Protein AF-A0A0C3PZS3-F1 (afdb_monomer_lite)

Organism: NCBI:txid1051891

Radius of gyration: 23.72 Å; chains: 1; bounding box: 60×37×67 Å

Sequence (235 aa):
IPNPTPTTPSILRPAVPAKDRLAHWTSSFALSNRSLSIPAADRQRRFDIILSSLDEKTRSNYGAGLIRFHDFCDSRNISESTRMPASDELLATFIASWAGERSDSTLRTWLSGLHFWHTANGALWLEGPQCAAVMKGAKKIVPVTSRRPKRAPVTPNHLVILRQNLVLSNTFDAAVYGVACTAFWGICRLGELVPPSENAFIPSKHVSRACGHKSSTTNNGGAYETFVVPRTKTS

Structure (mmCIF, N/CA/C/O backbone):
data_AF-A0A0C3PZS3-F1
#
_entry.id   AF-A0A0C3PZS3-F1
#
loop_
_atom_site.group_PDB
_atom_site.id
_atom_site.type_symbol
_atom_site.label_atom_id
_atom_site.label_alt_id
_atom_site.label_comp_id
_atom_site.label_asym_id
_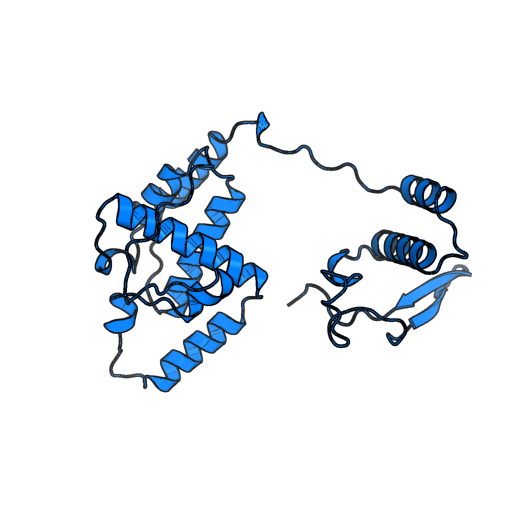atom_site.label_entity_id
_atom_site.label_seq_id
_atom_site.pdbx_PDB_ins_code
_atom_site.Cartn_x
_atom_site.Cartn_y
_atom_site.Cartn_z
_atom_site.occupancy
_atom_site.B_iso_or_equiv
_atom_site.auth_seq_id
_atom_site.auth_comp_id
_atom_site.auth_asym_id
_atom_site.auth_atom_id
_atom_site.pdbx_PDB_model_num
ATOM 1 N N . ILE A 1 1 ? -16.307 -5.659 -12.660 1.00 45.53 1 ILE A N 1
ATOM 2 C CA . ILE A 1 1 ? -14.835 -5.576 -12.827 1.00 45.53 1 ILE A CA 1
ATOM 3 C C . ILE A 1 1 ? -14.470 -6.730 -13.743 1.00 45.53 1 ILE A C 1
ATOM 5 O O . ILE A 1 1 ? -14.744 -7.851 -13.329 1.00 45.53 1 ILE A O 1
ATOM 9 N N . PRO A 1 2 ? -13.967 -6.518 -14.970 1.00 33.38 2 PRO A N 1
ATOM 10 C CA . PRO A 1 2 ? -13.463 -7.638 -15.753 1.00 33.38 2 PRO A CA 1
ATOM 11 C C . PRO A 1 2 ? -12.281 -8.230 -14.983 1.00 33.38 2 PRO A C 1
ATOM 13 O O . PRO A 1 2 ? -11.461 -7.477 -14.446 1.00 33.38 2 PRO A O 1
ATOM 16 N N . ASN A 1 3 ? -12.238 -9.556 -14.856 1.00 32.62 3 ASN A N 1
ATOM 17 C CA . ASN A 1 3 ? -11.118 -10.246 -14.224 1.00 32.62 3 ASN A CA 1
ATOM 18 C C . ASN A 1 3 ? -9.801 -9.751 -14.842 1.00 32.62 3 ASN A C 1
ATOM 20 O O . ASN A 1 3 ? -9.761 -9.550 -16.058 1.00 32.62 3 ASN A O 1
ATOM 24 N N . PRO A 1 4 ? -8.740 -9.515 -14.044 1.00 48.03 4 PRO A N 1
ATOM 25 C CA . PRO A 1 4 ? -7.434 -9.227 -14.616 1.00 48.03 4 PRO A CA 1
ATOM 26 C C . PRO A 1 4 ? -7.097 -10.359 -15.588 1.00 48.03 4 PRO A C 1
ATOM 28 O O . PRO A 1 4 ? -7.125 -11.529 -15.203 1.00 48.03 4 PRO A O 1
ATOM 31 N N . THR A 1 5 ? -6.846 -10.009 -16.849 1.00 48.91 5 THR A N 1
ATOM 32 C CA . THR A 1 5 ? -6.257 -10.935 -17.814 1.00 48.91 5 THR A CA 1
ATOM 33 C C . THR A 1 5 ? -5.021 -11.546 -17.164 1.00 48.91 5 THR A C 1
ATOM 35 O O . THR A 1 5 ? -4.241 -10.787 -16.578 1.00 48.91 5 THR A O 1
ATOM 38 N N . PRO A 1 6 ? -4.853 -12.880 -17.195 1.00 53.78 6 PRO A N 1
ATOM 39 C CA . PRO A 1 6 ? -3.699 -13.515 -16.589 1.00 53.78 6 PRO A CA 1
ATOM 40 C C . PRO A 1 6 ? -2.444 -12.878 -17.161 1.00 53.78 6 PRO A C 1
ATOM 42 O O . PRO A 1 6 ? -2.263 -12.832 -18.377 1.00 53.78 6 PRO A O 1
ATOM 45 N N . THR A 1 7 ? -1.610 -12.356 -16.272 1.00 59.00 7 THR A N 1
ATOM 46 C CA . THR A 1 7 ? -0.265 -11.922 -16.603 1.00 59.00 7 THR A CA 1
ATOM 47 C C . THR A 1 7 ? 0.414 -13.042 -17.391 1.00 59.00 7 THR A C 1
ATOM 49 O O . THR A 1 7 ? 0.374 -14.198 -16.957 1.00 59.00 7 THR A O 1
ATOM 52 N N . THR A 1 8 ? 0.993 -12.728 -18.553 1.00 65.25 8 THR A N 1
ATOM 53 C CA . THR A 1 8 ? 1.684 -13.732 -19.371 1.00 65.25 8 THR A CA 1
ATOM 54 C C . THR A 1 8 ? 2.713 -14.443 -18.489 1.00 65.25 8 THR A C 1
ATOM 56 O O . THR A 1 8 ? 3.492 -13.748 -17.824 1.00 65.25 8 THR A O 1
ATOM 59 N N . PRO A 1 9 ? 2.724 -15.790 -18.423 1.00 69.38 9 PRO A N 1
ATOM 60 C CA . PRO A 1 9 ? 3.655 -16.510 -17.566 1.00 69.38 9 PRO A CA 1
ATOM 61 C C . PRO A 1 9 ? 5.089 -16.077 -17.880 1.00 69.38 9 PRO A C 1
ATOM 63 O O . PRO A 1 9 ? 5.566 -16.250 -18.998 1.00 69.38 9 PRO A O 1
ATOM 66 N N . SER A 1 10 ? 5.765 -15.482 -16.899 1.00 80.81 10 SER A N 1
ATOM 67 C CA . SER A 1 10 ? 7.155 -15.047 -17.017 1.00 80.81 10 SER A CA 1
ATOM 68 C C . SER A 1 10 ? 7.950 -15.642 -15.868 1.00 80.81 10 SER A C 1
ATOM 70 O O . SER A 1 10 ? 7.538 -15.570 -14.709 1.00 80.81 10 SER A O 1
ATOM 72 N N . ILE A 1 11 ? 9.124 -16.190 -16.185 1.00 87.56 11 ILE A N 1
ATOM 73 C CA . ILE A 1 11 ? 10.089 -16.684 -15.191 1.00 87.56 11 ILE A CA 1
ATOM 74 C C . ILE A 1 11 ? 10.510 -15.546 -14.245 1.00 87.56 11 ILE A C 1
ATOM 76 O O . ILE A 1 11 ? 10.826 -15.784 -13.083 1.00 87.56 11 ILE A O 1
ATOM 80 N N . LEU A 1 12 ? 10.457 -14.296 -14.719 1.00 91.50 12 LEU A N 1
ATOM 81 C CA . LEU A 1 12 ? 10.822 -13.113 -13.943 1.00 91.50 12 LEU A CA 1
ATOM 82 C C . LEU A 1 12 ? 9.721 -12.681 -12.963 1.00 91.50 12 LEU A C 1
ATOM 84 O O . LEU A 1 12 ? 9.995 -11.930 -12.028 1.00 91.50 12 LEU A O 1
ATOM 88 N N . ARG A 1 13 ? 8.478 -13.138 -13.165 1.00 92.62 13 ARG A N 1
ATOM 89 C CA . ARG A 1 13 ? 7.288 -12.709 -12.415 1.00 92.62 13 ARG A CA 1
ATOM 90 C C . ARG A 1 13 ? 6.430 -13.916 -12.015 1.00 92.62 13 ARG A C 1
ATOM 92 O O . ARG A 1 13 ? 5.299 -14.047 -12.489 1.00 92.62 13 ARG A O 1
ATOM 99 N N . PRO A 1 14 ? 6.941 -14.811 -11.147 1.00 93.44 14 PRO A N 1
ATOM 100 C CA . PRO A 1 14 ? 6.194 -15.985 -10.707 1.00 93.44 14 PRO A CA 1
ATOM 101 C C . PRO A 1 14 ? 4.884 -15.601 -10.003 1.00 93.44 14 PRO A C 1
ATOM 103 O O . PRO A 1 14 ? 4.763 -14.528 -9.397 1.00 93.44 14 PRO A O 1
ATOM 106 N N . ALA A 1 15 ? 3.896 -16.497 -10.056 1.00 91.81 15 ALA A N 1
ATOM 107 C CA . ALA A 1 15 ? 2.607 -16.305 -9.401 1.00 91.81 15 ALA A CA 1
ATOM 108 C C . ALA A 1 15 ? 2.761 -16.368 -7.872 1.00 91.81 15 ALA A C 1
ATOM 110 O O . ALA A 1 15 ? 2.859 -17.441 -7.283 1.00 91.81 15 ALA A O 1
ATOM 111 N N . VAL A 1 16 ? 2.775 -15.197 -7.231 1.00 94.19 16 VAL A N 1
ATOM 112 C CA . VAL A 1 16 ? 2.892 -15.041 -5.774 1.00 94.19 16 VAL A CA 1
ATOM 113 C C . VAL A 1 16 ? 1.881 -14.012 -5.243 1.00 94.19 16 VAL A C 1
ATOM 115 O O . VAL A 1 16 ? 1.418 -13.145 -6.007 1.00 94.19 16 VAL A O 1
ATOM 118 N N . PRO A 1 17 ? 1.528 -14.060 -3.942 1.00 93.31 17 PRO A N 1
ATOM 119 C CA . PRO A 1 17 ? 0.683 -13.049 -3.312 1.00 93.31 17 PRO A CA 1
ATOM 120 C C . PRO A 1 17 ? 1.233 -11.632 -3.496 1.00 93.31 17 PRO A C 1
ATOM 122 O O . PRO A 1 17 ? 2.440 -11.423 -3.595 1.00 93.31 17 PRO A O 1
ATOM 125 N N . ALA A 1 18 ? 0.354 -10.623 -3.493 1.00 92.25 18 ALA A N 1
ATOM 126 C CA . ALA A 1 18 ? 0.747 -9.234 -3.755 1.00 92.25 18 ALA A CA 1
ATOM 127 C C . ALA A 1 18 ? 1.887 -8.742 -2.845 1.00 92.25 18 ALA A C 1
ATOM 129 O O . ALA A 1 18 ? 2.805 -8.088 -3.329 1.00 92.25 18 ALA A O 1
ATOM 130 N N . LYS A 1 19 ? 1.872 -9.108 -1.557 1.00 94.00 19 LYS A N 1
ATOM 131 C CA . LYS A 1 19 ? 2.931 -8.761 -0.596 1.00 94.00 19 LYS A CA 1
ATOM 132 C C . LYS A 1 19 ? 4.309 -9.324 -0.949 1.00 94.00 19 LYS A C 1
ATOM 134 O O . LYS A 1 19 ? 5.318 -8.757 -0.535 1.00 94.00 19 LYS A O 1
ATOM 139 N N . ASP A 1 20 ? 4.363 -10.408 -1.710 1.00 95.44 20 ASP A N 1
ATOM 140 C CA . ASP A 1 20 ? 5.585 -11.160 -1.991 1.00 95.44 20 ASP A CA 1
ATOM 141 C C . ASP A 1 20 ? 6.193 -10.790 -3.348 1.00 95.44 20 ASP A C 1
ATOM 143 O O . ASP A 1 20 ? 7.379 -11.005 -3.574 1.00 95.44 20 ASP A O 1
ATOM 147 N N . ARG A 1 21 ? 5.433 -10.124 -4.225 1.00 95.81 21 ARG A N 1
ATOM 148 C CA . ARG A 1 21 ? 5.895 -9.743 -5.571 1.00 95.81 21 ARG A CA 1
ATOM 149 C C . ARG A 1 21 ? 7.167 -8.912 -5.563 1.00 95.81 21 ARG A C 1
ATOM 151 O O . ARG A 1 21 ? 8.056 -9.201 -6.343 1.00 95.81 21 ARG A O 1
ATOM 158 N N . LEU A 1 22 ? 7.286 -7.928 -4.669 1.00 95.75 22 LEU A N 1
ATOM 159 C CA . LEU A 1 22 ? 8.510 -7.125 -4.579 1.00 95.75 22 LEU A CA 1
ATOM 160 C C . LEU A 1 22 ? 9.754 -7.998 -4.360 1.00 95.75 22 LEU A C 1
ATOM 162 O O . LEU A 1 22 ? 10.780 -7.704 -4.950 1.00 95.75 22 LEU A O 1
ATOM 166 N N . ALA A 1 23 ? 9.650 -9.052 -3.543 1.00 94.81 23 ALA A N 1
ATOM 167 C CA . ALA A 1 23 ? 10.769 -9.924 -3.188 1.00 94.81 23 ALA A CA 1
ATOM 168 C C . ALA A 1 23 ? 11.058 -11.001 -4.241 1.00 94.81 23 ALA A C 1
ATOM 170 O O . ALA A 1 23 ? 12.210 -11.351 -4.466 1.00 94.81 23 ALA A O 1
ATOM 171 N N . HIS A 1 24 ? 10.007 -11.550 -4.854 1.00 94.56 24 HIS A N 1
ATOM 172 C CA . HIS A 1 24 ? 10.115 -12.707 -5.744 1.00 94.56 24 HIS A CA 1
ATOM 173 C C . HIS A 1 24 ? 10.144 -12.345 -7.230 1.00 94.56 24 HIS A C 1
ATOM 175 O O . HIS A 1 24 ? 10.485 -13.196 -8.049 1.00 94.56 24 HIS A O 1
ATOM 181 N N . TRP A 1 25 ? 9.751 -11.126 -7.601 1.00 95.00 25 TRP A N 1
ATOM 182 C CA . TRP A 1 25 ? 9.839 -10.667 -8.982 1.00 95.00 25 TRP A CA 1
ATOM 183 C C . TRP A 1 25 ? 11.190 -10.016 -9.240 1.00 95.00 25 TRP A C 1
ATOM 185 O O . TRP A 1 25 ? 11.717 -9.272 -8.413 1.00 95.00 25 TRP A O 1
ATOM 195 N N . THR A 1 26 ? 11.722 -10.263 -10.428 1.00 92.75 26 THR A N 1
ATOM 196 C CA . THR A 1 26 ? 12.992 -9.716 -10.899 1.00 92.75 26 THR A CA 1
ATOM 197 C C . THR A 1 26 ? 12.806 -9.037 -12.261 1.00 92.75 26 THR A C 1
ATOM 199 O O . THR A 1 26 ? 11.701 -8.975 -12.797 1.00 92.75 26 THR A O 1
ATOM 202 N N . SER A 1 27 ? 13.875 -8.478 -12.816 1.00 92.25 27 SER A N 1
ATOM 203 C CA . SER A 1 27 ? 13.880 -7.830 -14.127 1.00 92.25 27 SER A CA 1
ATOM 204 C C . SER A 1 27 ? 15.144 -8.197 -14.894 1.00 92.25 27 SER A C 1
ATOM 206 O O . SER A 1 27 ? 16.164 -8.550 -14.299 1.00 92.25 27 SER A O 1
ATOM 208 N N . SER A 1 28 ? 15.116 -8.057 -16.221 1.00 91.19 28 SER A N 1
ATOM 209 C CA . SER A 1 28 ? 16.323 -8.216 -17.041 1.00 91.19 28 SER A CA 1
ATOM 210 C C . SER A 1 28 ? 17.453 -7.294 -16.570 1.00 91.19 28 SER A C 1
ATOM 212 O O . SER A 1 28 ? 18.605 -7.714 -16.560 1.00 91.19 28 SER A O 1
ATOM 214 N N . PHE A 1 29 ? 17.118 -6.082 -16.107 1.00 90.75 29 PHE A N 1
ATOM 215 C CA . PHE A 1 29 ? 18.071 -5.150 -15.505 1.00 90.75 29 PHE A CA 1
ATOM 216 C C . PHE A 1 29 ? 18.667 -5.688 -14.205 1.00 90.75 29 PHE A C 1
ATOM 218 O O . PHE A 1 29 ? 19.875 -5.663 -14.039 1.00 90.75 29 PHE A O 1
ATOM 225 N N . ALA A 1 30 ? 17.861 -6.213 -13.282 1.00 88.12 30 ALA A N 1
ATOM 226 C CA . ALA A 1 30 ? 18.376 -6.766 -12.030 1.00 88.12 30 ALA A CA 1
ATOM 227 C C . ALA A 1 30 ? 19.294 -7.979 -12.271 1.00 88.12 30 ALA A C 1
ATOM 229 O O . ALA A 1 30 ? 20.286 -8.169 -11.564 1.00 88.12 30 ALA A O 1
ATOM 230 N N . LEU A 1 31 ? 18.991 -8.779 -13.299 1.00 86.88 31 LEU A N 1
ATOM 231 C CA . LEU A 1 31 ? 19.817 -9.915 -13.705 1.00 86.88 31 LEU A CA 1
ATOM 232 C C . LEU A 1 31 ? 21.136 -9.490 -14.364 1.00 86.88 31 LEU A C 1
ATOM 234 O O . LEU A 1 31 ? 22.152 -10.146 -14.121 1.00 86.88 31 LEU A O 1
ATOM 238 N N . SER A 1 32 ? 21.129 -8.422 -15.171 1.00 82.94 32 SER A N 1
ATOM 239 C CA . SER A 1 32 ? 22.307 -7.921 -15.894 1.00 82.94 32 SER A CA 1
ATOM 240 C C . SER A 1 32 ? 23.170 -6.964 -15.071 1.00 82.94 32 SER A C 1
ATOM 242 O O . SER A 1 32 ? 24.390 -6.971 -15.218 1.00 82.94 32 SER A O 1
ATOM 244 N N . ASN A 1 33 ? 22.578 -6.197 -14.150 1.00 70.94 33 ASN A N 1
ATOM 245 C CA . ASN A 1 33 ? 23.235 -5.212 -13.284 1.00 70.94 33 ASN A CA 1
ATOM 246 C C . ASN A 1 33 ? 24.031 -5.862 -12.134 1.00 70.94 33 ASN A C 1
ATOM 248 O O . ASN A 1 33 ? 24.111 -5.363 -11.007 1.00 70.94 33 ASN A O 1
ATOM 252 N N . ARG A 1 34 ? 24.659 -7.006 -12.412 1.00 64.19 34 ARG A N 1
ATOM 253 C CA . ARG A 1 34 ? 25.659 -7.625 -11.548 1.00 64.19 34 ARG A CA 1
ATOM 254 C C . ARG A 1 34 ? 26.943 -6.808 -11.658 1.00 64.19 34 ARG A C 1
ATOM 256 O O . ARG A 1 34 ? 27.881 -7.215 -12.331 1.00 64.19 34 ARG A O 1
ATOM 263 N N . SER A 1 35 ? 26.970 -5.641 -11.011 1.00 61.62 35 SER A N 1
ATOM 264 C CA . SER A 1 35 ? 28.202 -4.864 -10.861 1.00 61.62 35 SER A CA 1
ATOM 265 C C . SER A 1 35 ? 29.299 -5.778 -10.308 1.00 61.62 35 SER A C 1
ATOM 267 O O . SER A 1 35 ? 29.124 -6.384 -9.245 1.00 61.62 35 SER A O 1
ATOM 269 N N . LEU A 1 36 ? 30.402 -5.901 -11.053 1.00 60.53 36 LEU A N 1
ATOM 270 C CA . LEU A 1 36 ? 31.522 -6.798 -10.746 1.00 60.53 36 LEU A CA 1
ATOM 271 C C . LEU A 1 36 ? 32.203 -6.453 -9.412 1.00 60.53 36 LEU A C 1
ATOM 273 O O . LEU A 1 36 ? 32.880 -7.295 -8.834 1.00 60.53 36 LEU A O 1
ATOM 277 N N . SER A 1 37 ? 32.001 -5.233 -8.908 1.00 73.94 37 SER A N 1
ATOM 278 C CA . SER A 1 37 ? 32.675 -4.717 -7.715 1.00 73.94 37 SER A CA 1
ATOM 279 C C . SER A 1 37 ? 32.006 -5.101 -6.394 1.00 73.94 37 SER A C 1
ATOM 281 O O . SER A 1 37 ? 32.634 -4.975 -5.349 1.00 73.94 37 SER A O 1
ATOM 283 N N . ILE A 1 38 ? 30.742 -5.541 -6.407 1.00 81.25 38 ILE A N 1
ATOM 284 C CA . ILE A 1 38 ? 29.998 -5.885 -5.184 1.00 81.25 38 ILE A CA 1
ATOM 285 C C . ILE A 1 38 ? 29.608 -7.368 -5.240 1.00 81.25 38 ILE A C 1
ATOM 287 O O . ILE A 1 38 ? 29.020 -7.796 -6.235 1.00 81.25 38 ILE A O 1
ATOM 291 N N . PRO A 1 39 ? 29.876 -8.175 -4.203 1.00 87.50 39 PRO A N 1
ATOM 292 C CA . PRO A 1 39 ? 29.410 -9.557 -4.143 1.00 87.50 39 PRO A CA 1
ATOM 293 C C . PRO A 1 39 ? 27.881 -9.689 -4.235 1.00 87.50 39 PRO A C 1
ATOM 295 O O . PRO A 1 39 ? 27.114 -8.822 -3.812 1.00 87.50 39 PRO A O 1
ATOM 298 N N . ALA A 1 40 ? 27.404 -10.812 -4.780 1.00 83.94 40 ALA A N 1
ATOM 299 C CA . ALA A 1 40 ? 25.966 -11.064 -4.924 1.00 83.94 40 ALA A CA 1
ATOM 300 C C . ALA A 1 40 ? 25.231 -11.120 -3.575 1.00 83.94 40 ALA A C 1
ATOM 302 O O . ALA A 1 40 ? 24.111 -10.620 -3.476 1.00 83.94 40 ALA A O 1
ATOM 303 N N . ALA A 1 41 ? 25.879 -11.673 -2.546 1.00 88.69 41 ALA A N 1
ATOM 304 C CA . ALA A 1 41 ? 25.335 -11.747 -1.194 1.00 88.69 41 ALA A CA 1
ATOM 305 C C . ALA A 1 41 ? 25.060 -10.352 -0.610 1.00 88.69 41 ALA A C 1
ATOM 307 O O . ALA A 1 41 ? 23.978 -10.116 -0.079 1.00 88.69 41 ALA A O 1
ATOM 308 N N . ASP A 1 42 ? 25.979 -9.400 -0.792 1.00 89.81 42 ASP A N 1
ATOM 309 C CA . ASP A 1 42 ? 25.813 -8.032 -0.291 1.00 89.81 42 ASP A CA 1
ATOM 310 C C . ASP A 1 42 ? 24.703 -7.281 -1.030 1.00 89.81 42 ASP A C 1
ATOM 312 O O . ASP A 1 42 ? 23.932 -6.535 -0.422 1.00 89.81 42 ASP A O 1
ATOM 316 N N . ARG A 1 43 ? 24.552 -7.517 -2.342 1.00 85.56 43 ARG A N 1
ATOM 317 C CA . ARG A 1 43 ? 23.422 -6.968 -3.107 1.00 85.56 43 ARG A CA 1
ATOM 318 C C . ARG A 1 43 ? 22.084 -7.500 -2.607 1.00 85.56 43 ARG A C 1
ATOM 320 O O . ARG A 1 43 ? 21.166 -6.700 -2.432 1.00 85.56 43 ARG A O 1
ATOM 327 N N . GLN A 1 44 ? 21.988 -8.810 -2.372 1.00 88.69 44 GLN A N 1
ATOM 328 C CA . GLN A 1 44 ? 20.777 -9.423 -1.830 1.00 88.69 44 GLN A CA 1
ATOM 329 C C . GLN A 1 44 ? 20.490 -8.889 -0.427 1.00 88.69 44 GLN A C 1
ATOM 331 O O . GLN A 1 44 ? 19.382 -8.443 -0.152 1.00 88.69 44 GLN A O 1
ATOM 336 N N . ARG A 1 45 ? 21.510 -8.815 0.434 1.00 92.81 45 ARG A N 1
ATOM 337 C CA . ARG A 1 45 ? 21.361 -8.275 1.784 1.00 92.81 45 ARG A CA 1
ATOM 338 C C . ARG A 1 45 ? 20.863 -6.833 1.766 1.00 92.81 45 ARG A C 1
ATOM 340 O O . ARG A 1 45 ? 19.955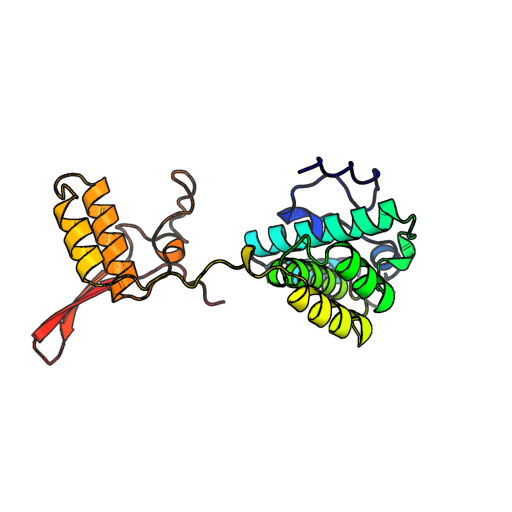 -6.496 2.520 1.00 92.81 45 ARG A O 1
ATOM 347 N N . ARG A 1 46 ? 21.416 -5.985 0.894 1.00 92.25 46 ARG A N 1
ATOM 348 C CA . ARG A 1 46 ? 20.945 -4.607 0.696 1.00 92.25 46 ARG A CA 1
ATOM 349 C C . ARG A 1 46 ? 19.481 -4.576 0.260 1.00 92.25 46 ARG A C 1
ATOM 351 O O . ARG A 1 46 ? 18.711 -3.793 0.810 1.00 92.25 46 ARG A O 1
ATOM 358 N N . PHE A 1 47 ? 19.099 -5.424 -0.695 1.00 93.06 47 PHE A N 1
ATOM 359 C CA . PHE A 1 47 ? 17.715 -5.549 -1.145 1.00 93.06 47 PHE A CA 1
ATOM 360 C C . PHE A 1 47 ? 16.783 -5.929 0.013 1.00 93.06 47 PHE A C 1
ATOM 362 O O . PHE A 1 47 ? 15.771 -5.266 0.225 1.00 93.06 47 PHE A O 1
ATOM 369 N N . ASP A 1 48 ? 17.156 -6.935 0.804 1.00 94.31 48 ASP A N 1
ATOM 370 C CA . ASP A 1 48 ? 16.358 -7.418 1.934 1.00 94.31 48 ASP A CA 1
ATOM 371 C C . ASP A 1 48 ? 16.184 -6.342 3.011 1.00 94.31 48 ASP A C 1
ATOM 373 O O . ASP A 1 48 ? 15.092 -6.172 3.555 1.00 94.31 48 ASP A O 1
ATOM 377 N N . ILE A 1 49 ? 17.241 -5.572 3.296 1.00 96.06 49 ILE A N 1
ATOM 378 C CA . ILE A 1 49 ? 17.175 -4.440 4.226 1.00 96.06 49 ILE A CA 1
ATOM 379 C C . ILE A 1 49 ? 16.245 -3.348 3.691 1.00 96.06 49 ILE A C 1
ATOM 381 O O . ILE A 1 49 ? 15.379 -2.882 4.431 1.00 96.06 49 ILE A O 1
ATOM 385 N N . ILE A 1 50 ? 16.353 -2.978 2.412 1.00 95.56 50 ILE A N 1
ATOM 386 C CA . ILE A 1 50 ? 15.436 -2.010 1.794 1.00 95.56 50 ILE A CA 1
ATOM 387 C C . ILE A 1 50 ? 13.997 -2.529 1.881 1.00 95.56 50 ILE A C 1
ATOM 389 O O . ILE A 1 50 ? 13.112 -1.798 2.323 1.00 95.56 50 ILE A O 1
ATOM 393 N N . LEU A 1 51 ? 13.752 -3.798 1.547 1.00 95.19 51 LEU A N 1
ATOM 394 C CA . LEU A 1 51 ? 12.430 -4.422 1.633 1.00 95.19 51 LEU A CA 1
ATOM 395 C C . LEU A 1 51 ? 11.866 -4.421 3.061 1.00 95.19 51 LEU A C 1
ATOM 397 O O . LEU A 1 51 ? 10.665 -4.211 3.234 1.00 95.19 51 LEU A O 1
ATOM 401 N N . SER A 1 52 ? 12.717 -4.605 4.074 1.00 93.81 52 SER A N 1
ATOM 402 C CA . SER A 1 52 ? 12.318 -4.590 5.488 1.00 93.81 52 SER A CA 1
ATOM 403 C C . SER A 1 52 ? 11.791 -3.234 5.972 1.00 93.81 52 SER A C 1
ATOM 405 O O . SER A 1 52 ? 11.087 -3.185 6.978 1.00 93.81 52 SER A O 1
ATOM 407 N N . SER A 1 53 ? 12.058 -2.150 5.231 1.00 94.38 53 SER A N 1
ATOM 408 C CA . SER A 1 53 ? 11.496 -0.823 5.524 1.00 94.38 53 SER A CA 1
ATOM 409 C C . SER A 1 53 ? 9.983 -0.728 5.291 1.00 94.38 53 SER A C 1
ATOM 411 O O . SER A 1 53 ? 9.349 0.224 5.745 1.00 94.38 53 SER A O 1
ATOM 413 N N . LEU A 1 54 ? 9.385 -1.701 4.593 1.00 93.94 54 LEU A N 1
ATOM 414 C CA . LEU A 1 54 ? 7.960 -1.716 4.284 1.00 93.94 54 LEU A CA 1
ATOM 415 C C . LEU A 1 54 ? 7.197 -2.680 5.192 1.00 93.94 54 LEU A C 1
ATOM 417 O O . LEU A 1 54 ? 7.530 -3.861 5.308 1.00 93.94 54 LEU A O 1
ATOM 421 N N . ASP A 1 55 ? 6.079 -2.213 5.745 1.00 90.56 55 ASP A N 1
ATOM 422 C CA . ASP A 1 55 ? 5.104 -3.101 6.370 1.00 90.56 55 ASP A CA 1
ATOM 423 C C . ASP A 1 55 ? 4.374 -3.972 5.323 1.00 90.56 55 ASP A C 1
ATOM 425 O O . ASP A 1 55 ? 4.333 -3.665 4.129 1.00 90.56 55 ASP A O 1
ATOM 429 N N . GLU A 1 56 ? 3.754 -5.066 5.769 1.00 89.88 56 GLU A N 1
ATOM 430 C CA . GLU A 1 56 ? 3.083 -6.039 4.893 1.00 89.88 56 GLU A CA 1
ATOM 431 C C . GLU A 1 56 ? 1.959 -5.429 4.037 1.00 89.88 56 GLU A C 1
ATOM 433 O O . GLU A 1 56 ? 1.768 -5.815 2.876 1.00 89.88 56 GLU A O 1
ATOM 438 N N . LYS A 1 57 ? 1.225 -4.445 4.571 1.00 90.50 57 LYS A N 1
ATOM 439 C CA . LYS A 1 57 ? 0.168 -3.757 3.826 1.00 90.50 57 LYS A CA 1
ATOM 440 C C . LYS A 1 57 ? 0.775 -2.871 2.745 1.00 90.50 57 LYS A C 1
ATOM 442 O O . LYS A 1 57 ? 0.271 -2.858 1.622 1.00 90.50 57 LYS A O 1
ATOM 447 N N . THR A 1 58 ? 1.866 -2.176 3.049 1.00 94.69 58 THR A N 1
ATOM 448 C CA . THR A 1 58 ? 2.595 -1.377 2.058 1.00 94.69 58 THR A CA 1
ATOM 449 C C . THR A 1 58 ? 3.203 -2.264 0.971 1.00 94.69 58 THR A C 1
ATOM 451 O O . THR A 1 58 ? 2.994 -1.986 -0.210 1.00 94.69 58 THR A O 1
ATOM 454 N N . ARG A 1 59 ? 3.812 -3.404 1.333 1.00 96.25 59 ARG A N 1
ATOM 455 C CA . ARG A 1 59 ? 4.272 -4.419 0.368 1.00 96.25 59 ARG A CA 1
ATOM 456 C C . ARG A 1 59 ? 3.143 -4.907 -0.540 1.00 96.25 59 ARG A C 1
ATOM 458 O O . ARG A 1 59 ? 3.325 -4.987 -1.750 1.00 96.25 59 ARG A O 1
ATOM 465 N N . SER A 1 60 ? 1.965 -5.182 0.024 1.00 95.50 60 SER A N 1
ATOM 466 C CA . SER A 1 60 ? 0.784 -5.602 -0.745 1.00 95.50 60 SER A CA 1
ATOM 467 C C . SER A 1 60 ? 0.328 -4.532 -1.738 1.00 95.50 60 SER A C 1
ATOM 469 O O . SER A 1 60 ? 0.062 -4.835 -2.900 1.00 95.50 60 SER A O 1
ATOM 471 N N . ASN A 1 61 ? 0.260 -3.273 -1.298 1.00 95.12 61 ASN A N 1
ATOM 472 C CA . ASN A 1 61 ? -0.143 -2.148 -2.139 1.00 95.12 61 ASN A CA 1
ATOM 473 C C . ASN A 1 61 ? 0.851 -1.901 -3.280 1.00 95.12 61 ASN A C 1
ATOM 475 O O . ASN A 1 61 ? 0.445 -1.692 -4.422 1.00 95.12 61 ASN A O 1
ATOM 479 N N . TYR A 1 62 ? 2.148 -1.952 -2.979 1.00 97.56 62 TYR A N 1
ATOM 480 C CA . TYR A 1 62 ? 3.204 -1.774 -3.971 1.00 97.56 62 TYR A CA 1
ATOM 481 C C . TYR A 1 62 ? 3.233 -2.938 -4.959 1.00 97.56 62 TYR A C 1
ATOM 483 O O . TYR A 1 62 ? 3.222 -2.707 -6.165 1.00 97.56 62 TYR A O 1
ATOM 491 N N . GLY A 1 63 ? 3.142 -4.184 -4.487 1.00 96.69 63 GLY A N 1
ATOM 492 C CA . GLY A 1 63 ? 3.038 -5.356 -5.357 1.00 96.69 63 GLY A CA 1
ATOM 493 C C . GLY A 1 63 ? 1.764 -5.382 -6.213 1.00 96.69 63 GLY A C 1
ATOM 494 O O . GLY A 1 63 ? 1.758 -5.952 -7.307 1.00 96.69 63 GLY A O 1
ATOM 495 N N . ALA A 1 64 ? 0.678 -4.742 -5.770 1.00 94.19 64 ALA A N 1
ATOM 496 C CA . ALA A 1 64 ? -0.492 -4.497 -6.612 1.00 94.19 64 ALA A CA 1
ATOM 497 C C . ALA A 1 64 ? -0.213 -3.457 -7.715 1.00 94.19 64 ALA A C 1
ATOM 499 O O . ALA A 1 64 ? -0.756 -3.583 -8.807 1.00 94.19 64 ALA A O 1
ATOM 500 N N . GLY A 1 65 ? 0.644 -2.466 -7.464 1.00 95.56 65 GLY A N 1
ATOM 501 C CA . GLY A 1 65 ? 1.123 -1.542 -8.495 1.00 95.56 65 GLY A CA 1
ATOM 502 C C . GLY A 1 65 ? 2.021 -2.220 -9.526 1.00 95.56 65 GLY A C 1
ATOM 503 O O . GLY A 1 65 ? 1.800 -2.050 -10.722 1.00 95.56 65 GLY A O 1
ATOM 504 N N . LEU A 1 66 ? 2.961 -3.057 -9.069 1.00 96.00 66 LEU A N 1
ATOM 505 C CA . LEU A 1 66 ? 3.864 -3.812 -9.946 1.00 96.00 66 LEU A CA 1
ATOM 506 C C . LEU A 1 66 ? 3.095 -4.661 -10.960 1.00 96.00 66 LEU A C 1
ATOM 508 O O . LEU A 1 66 ? 3.366 -4.573 -12.154 1.00 96.00 66 LEU A O 1
ATOM 512 N N . ILE A 1 67 ? 2.114 -5.455 -10.510 1.00 95.75 67 ILE A N 1
ATOM 513 C CA . ILE A 1 67 ? 1.342 -6.290 -11.442 1.00 95.75 67 ILE A CA 1
ATOM 514 C C . ILE A 1 67 ? 0.597 -5.439 -12.469 1.00 95.75 67 ILE A C 1
ATOM 516 O O . ILE A 1 67 ? 0.626 -5.762 -13.644 1.00 95.75 67 ILE A O 1
ATOM 520 N N . ARG A 1 68 ? 0.009 -4.304 -12.066 1.00 96.50 68 ARG A N 1
ATOM 521 C CA . ARG A 1 68 ? -0.744 -3.439 -12.986 1.00 96.50 68 ARG A CA 1
ATOM 522 C C . ARG A 1 68 ? 0.146 -2.803 -14.040 1.00 96.50 68 ARG A C 1
ATOM 524 O O . ARG A 1 68 ? -0.270 -2.697 -15.188 1.00 96.50 68 ARG A O 1
ATOM 531 N N . PHE A 1 69 ? 1.354 -2.407 -13.657 1.00 97.44 69 PHE A N 1
ATOM 532 C CA . PHE A 1 69 ? 2.346 -1.894 -14.591 1.00 97.44 69 PHE A CA 1
ATOM 533 C C . PHE A 1 69 ? 2.786 -2.957 -15.594 1.00 97.44 69 PHE A C 1
ATOM 535 O O . PHE A 1 69 ? 2.828 -2.703 -16.796 1.00 97.44 69 PHE A O 1
ATOM 542 N N . HIS A 1 70 ? 3.073 -4.162 -15.110 1.00 96.06 70 HIS A N 1
ATOM 543 C CA . HIS A 1 70 ? 3.501 -5.251 -15.970 1.00 96.06 70 HIS A CA 1
ATOM 544 C C . HIS A 1 70 ? 2.380 -5.780 -16.871 1.00 96.06 70 HIS A C 1
ATOM 546 O O . HIS A 1 70 ? 2.643 -5.998 -18.047 1.00 96.06 70 HIS A O 1
ATOM 552 N N . ASP A 1 71 ? 1.143 -5.893 -16.379 1.00 95.06 71 ASP A N 1
ATOM 553 C CA . ASP A 1 71 ? -0.033 -6.233 -17.192 1.00 95.06 71 ASP A CA 1
ATOM 554 C C . ASP A 1 71 ? -0.248 -5.182 -18.295 1.00 95.06 71 ASP A C 1
ATOM 556 O O . ASP A 1 71 ? -0.497 -5.524 -19.450 1.00 95.06 71 ASP A O 1
ATOM 560 N N . PHE A 1 72 ? -0.102 -3.891 -17.961 1.00 96.69 72 PHE A N 1
ATOM 561 C CA . PHE A 1 72 ? -0.138 -2.807 -18.945 1.00 96.69 72 PHE A CA 1
ATOM 562 C C . PHE A 1 72 ? 0.953 -2.992 -20.010 1.00 96.69 72 PHE A C 1
ATOM 564 O O . PHE A 1 72 ? 0.651 -2.952 -21.202 1.00 96.69 72 PHE A O 1
ATOM 571 N N . CYS A 1 73 ? 2.195 -3.257 -19.600 1.00 96.62 73 CYS A N 1
ATOM 572 C CA . CYS A 1 73 ? 3.302 -3.476 -20.528 1.00 96.62 73 CYS A CA 1
ATOM 573 C C . CYS A 1 73 ? 3.087 -4.712 -21.413 1.00 96.62 73 CYS A C 1
ATOM 575 O O . CYS A 1 73 ? 3.323 -4.642 -22.617 1.00 96.62 73 CYS A O 1
ATOM 577 N N . ASP A 1 74 ? 2.616 -5.819 -20.833 1.00 95.38 74 ASP A N 1
ATOM 578 C CA . ASP A 1 74 ? 2.299 -7.060 -21.545 1.00 95.38 74 ASP A CA 1
ATOM 579 C C . ASP A 1 74 ? 1.203 -6.799 -22.594 1.00 95.38 74 ASP A C 1
ATOM 581 O O . ASP A 1 74 ? 1.378 -7.139 -23.760 1.00 95.38 74 ASP A O 1
ATOM 585 N N . SER A 1 75 ? 0.132 -6.081 -22.230 1.00 95.44 75 SER A N 1
ATOM 586 C CA . SER A 1 75 ? -0.969 -5.736 -23.149 1.00 95.44 75 SER A CA 1
ATOM 587 C C . SER A 1 75 ? -0.561 -4.839 -24.326 1.00 95.44 75 SER A C 1
ATOM 589 O O . SER A 1 75 ? -1.288 -4.742 -25.314 1.00 95.44 75 SER A O 1
ATOM 591 N N . ARG A 1 76 ? 0.589 -4.160 -24.224 1.00 95.44 76 ARG A N 1
ATOM 592 C CA . ARG A 1 76 ? 1.139 -3.257 -25.246 1.00 95.44 76 ARG A CA 1
ATOM 593 C C . ARG A 1 76 ? 2.399 -3.803 -25.914 1.00 95.44 76 ARG A C 1
ATOM 595 O O . ARG A 1 76 ? 3.042 -3.066 -26.653 1.00 95.44 76 ARG A O 1
ATOM 602 N N . ASN A 1 77 ? 2.748 -5.068 -25.665 1.00 94.69 77 ASN A N 1
ATOM 603 C CA . ASN A 1 77 ? 3.957 -5.711 -26.189 1.00 94.69 77 ASN A CA 1
ATOM 604 C C . ASN A 1 77 ? 5.249 -4.929 -25.880 1.00 94.69 77 ASN A C 1
ATOM 606 O O . ASN A 1 77 ? 6.201 -4.936 -26.659 1.00 94.69 77 ASN A O 1
ATOM 610 N N . ILE A 1 78 ? 5.297 -4.243 -24.735 1.00 95.50 78 ILE A N 1
ATOM 611 C CA . ILE A 1 78 ? 6.485 -3.506 -24.293 1.00 95.50 78 ILE A CA 1
ATOM 612 C C . ILE A 1 78 ? 7.494 -4.516 -23.756 1.00 95.50 78 ILE A C 1
ATOM 614 O O . ILE A 1 78 ? 7.192 -5.240 -22.804 1.00 95.50 78 ILE A O 1
ATOM 618 N N . SER A 1 79 ? 8.692 -4.559 -24.341 1.00 93.56 79 SER A N 1
ATOM 619 C CA . SER A 1 79 ? 9.743 -5.515 -23.973 1.00 93.56 79 SER A CA 1
ATOM 620 C C . SER A 1 79 ? 10.071 -5.481 -22.478 1.00 93.56 79 SER A C 1
ATOM 622 O O . SER A 1 79 ? 10.145 -4.417 -21.869 1.00 93.56 79 SER A O 1
ATOM 624 N N . GLU A 1 80 ? 10.324 -6.641 -21.868 1.00 92.00 80 GLU A N 1
ATOM 625 C CA . GLU A 1 80 ? 10.693 -6.734 -20.448 1.00 92.00 80 GLU A CA 1
ATOM 626 C C . GLU A 1 80 ? 12.019 -6.017 -20.137 1.00 92.00 80 GLU A C 1
ATOM 628 O O . GLU A 1 80 ? 12.175 -5.443 -19.058 1.00 92.00 80 GLU A O 1
ATOM 633 N N . SER A 1 81 ? 12.921 -5.933 -21.122 1.00 92.06 81 SER A N 1
ATOM 634 C CA . SER A 1 81 ? 14.192 -5.209 -21.020 1.00 92.06 81 SER A CA 1
ATOM 635 C C . SER A 1 81 ? 14.048 -3.687 -20.912 1.00 92.06 81 SER A C 1
ATOM 637 O O . SER A 1 81 ? 14.964 -3.039 -20.418 1.00 92.06 81 SER A O 1
ATOM 639 N N . THR A 1 82 ? 12.916 -3.108 -21.329 1.00 93.75 82 THR A N 1
ATOM 640 C CA . THR A 1 82 ? 12.678 -1.651 -21.293 1.00 93.75 82 THR A CA 1
ATOM 641 C C . THR A 1 82 ? 11.819 -1.214 -20.104 1.00 93.75 82 THR A C 1
ATOM 643 O O . THR A 1 82 ? 11.481 -0.041 -19.978 1.00 93.75 82 THR A O 1
ATOM 646 N N . ARG A 1 83 ? 11.431 -2.151 -19.229 1.00 95.25 83 ARG A N 1
ATOM 647 C CA . ARG A 1 83 ? 10.573 -1.886 -18.057 1.00 95.25 83 ARG A CA 1
ATOM 648 C C . ARG A 1 83 ? 11.355 -1.436 -16.824 1.00 95.25 83 ARG A C 1
ATOM 650 O O . ARG A 1 83 ? 10.742 -1.002 -15.853 1.00 95.25 83 ARG A O 1
ATOM 657 N N . MET A 1 84 ? 12.681 -1.573 -16.845 1.00 95.19 84 MET A N 1
ATOM 658 C CA . MET A 1 84 ? 13.584 -1.105 -15.797 1.00 95.19 84 MET A CA 1
ATOM 659 C C . MET A 1 84 ? 14.953 -0.743 -16.403 1.00 95.19 84 MET A C 1
ATOM 661 O O . MET A 1 84 ? 15.575 -1.622 -16.995 1.00 95.19 84 MET A O 1
ATOM 665 N N . PRO A 1 85 ? 15.450 0.496 -16.224 1.00 96.06 85 PRO A N 1
ATOM 666 C CA . PRO A 1 85 ? 14.717 1.644 -15.689 1.00 96.06 85 PRO A CA 1
ATOM 667 C C . PRO A 1 85 ? 13.556 2.044 -16.617 1.00 96.06 85 PRO A C 1
ATOM 669 O O . PRO A 1 85 ? 13.741 2.183 -17.823 1.00 96.06 85 PRO A O 1
ATOM 672 N N . ALA A 1 86 ? 12.353 2.209 -16.064 1.00 97.38 86 ALA A N 1
ATOM 673 C CA . ALA A 1 86 ? 11.203 2.700 -16.819 1.00 97.38 86 ALA A CA 1
ATOM 674 C C . ALA A 1 86 ? 11.392 4.187 -17.151 1.00 97.38 86 ALA A C 1
ATOM 676 O O . ALA A 1 86 ? 11.688 4.977 -16.255 1.00 97.38 86 ALA A O 1
ATOM 677 N N . SER A 1 87 ? 11.216 4.571 -18.418 1.00 97.38 87 SER A N 1
ATOM 678 C CA . SER A 1 87 ? 11.314 5.971 -18.851 1.00 97.38 87 SER A CA 1
ATOM 679 C C . SER A 1 87 ? 10.151 6.825 -18.331 1.00 97.38 87 SER A C 1
ATOM 681 O O . SER A 1 87 ? 9.077 6.300 -18.027 1.00 97.38 87 SER A O 1
ATOM 683 N N . ASP A 1 88 ? 10.335 8.151 -18.297 1.00 97.81 88 ASP A N 1
ATOM 684 C CA . ASP A 1 88 ? 9.260 9.101 -17.965 1.00 97.81 88 ASP A CA 1
ATOM 685 C C . ASP A 1 88 ? 8.024 8.880 -18.849 1.00 97.81 88 ASP A C 1
ATOM 687 O O . ASP A 1 88 ? 6.905 8.797 -18.353 1.00 97.81 88 ASP A O 1
ATOM 691 N N . GLU A 1 89 ? 8.230 8.698 -20.156 1.00 97.94 89 GLU A N 1
ATOM 692 C CA . GLU A 1 89 ? 7.163 8.429 -21.125 1.00 97.94 89 GLU A CA 1
ATOM 693 C C . GLU A 1 89 ? 6.406 7.132 -20.809 1.00 97.94 89 GLU A C 1
ATOM 695 O O . GLU A 1 89 ? 5.173 7.107 -20.841 1.00 97.94 89 GLU A O 1
ATOM 700 N N . LEU A 1 90 ? 7.117 6.056 -20.455 1.00 98.25 90 LEU A N 1
ATOM 701 C CA . LEU A 1 90 ? 6.495 4.779 -20.108 1.00 98.25 90 LEU A CA 1
ATOM 702 C C . LEU A 1 90 ? 5.656 4.903 -18.831 1.00 98.25 90 LEU A C 1
ATOM 704 O O . LEU A 1 90 ? 4.512 4.442 -18.789 1.00 98.25 90 LEU A O 1
ATOM 708 N N . LEU A 1 91 ? 6.202 5.555 -17.801 1.00 98.00 91 LEU A N 1
ATOM 709 C CA . LEU A 1 91 ? 5.493 5.816 -16.550 1.00 98.00 91 LEU A CA 1
ATOM 710 C C . LEU A 1 91 ? 4.270 6.711 -16.789 1.00 98.00 91 LEU A C 1
ATOM 712 O O . LEU A 1 91 ? 3.177 6.396 -16.323 1.00 98.00 91 LEU A O 1
ATOM 716 N N . ALA A 1 92 ? 4.421 7.793 -17.554 1.00 97.88 92 ALA A N 1
ATOM 717 C CA . ALA A 1 92 ? 3.340 8.708 -17.902 1.00 97.88 92 ALA A CA 1
ATOM 718 C C . ALA A 1 92 ? 2.223 7.998 -18.680 1.00 97.88 92 ALA A C 1
ATOM 720 O O . ALA A 1 92 ? 1.052 8.121 -18.324 1.00 97.88 92 ALA A O 1
ATOM 721 N N . THR A 1 93 ? 2.573 7.196 -19.687 1.00 98.06 93 THR A N 1
ATOM 722 C CA . THR A 1 93 ? 1.607 6.441 -20.498 1.00 98.06 93 THR A CA 1
ATOM 723 C C . THR A 1 93 ? 0.874 5.395 -19.659 1.00 98.06 93 THR A C 1
ATOM 725 O O . THR A 1 93 ? -0.347 5.256 -19.771 1.00 98.06 93 THR A O 1
ATOM 728 N N . PHE A 1 94 ? 1.585 4.704 -18.762 1.00 97.69 94 PHE A N 1
ATOM 729 C CA . PHE A 1 94 ? 0.969 3.790 -17.803 1.00 97.69 94 PHE A CA 1
ATOM 730 C C . PHE A 1 94 ? -0.073 4.513 -16.945 1.00 97.69 94 PHE A C 1
ATOM 732 O O . PHE A 1 94 ? -1.225 4.086 -16.899 1.00 97.69 94 PHE A O 1
ATOM 739 N N . ILE A 1 95 ? 0.280 5.635 -16.312 1.00 97.00 95 ILE A N 1
ATOM 740 C CA . ILE A 1 95 ? -0.666 6.397 -15.486 1.00 97.00 95 ILE A CA 1
ATOM 741 C C . ILE A 1 95 ? -1.852 6.900 -16.319 1.00 97.00 95 ILE A C 1
ATOM 743 O O . ILE A 1 95 ? -2.995 6.802 -15.868 1.00 97.00 95 ILE A O 1
ATOM 747 N N . ALA A 1 96 ? -1.603 7.396 -17.533 1.00 96.50 96 ALA A N 1
ATOM 748 C CA . ALA A 1 96 ? -2.644 7.890 -18.429 1.00 96.50 96 ALA A CA 1
ATOM 749 C C . ALA A 1 96 ? -3.676 6.803 -18.764 1.00 96.50 96 ALA A C 1
ATOM 751 O O . ALA A 1 96 ? -4.869 7.093 -18.789 1.00 96.50 96 ALA A O 1
ATOM 752 N N . SER A 1 97 ? -3.240 5.549 -18.937 1.00 96.00 97 SER A N 1
ATOM 753 C CA . SER A 1 97 ? -4.134 4.422 -19.248 1.00 96.00 97 SER A CA 1
ATOM 754 C C . SER A 1 97 ? -5.147 4.087 -18.147 1.00 96.00 97 SER A C 1
ATOM 756 O O . SER A 1 97 ? -6.167 3.473 -18.429 1.00 96.00 97 SER A O 1
ATOM 758 N N . TRP A 1 98 ? -4.889 4.514 -16.907 1.00 93.94 98 TRP A N 1
ATOM 759 C CA . TRP A 1 98 ? -5.764 4.283 -15.751 1.00 93.94 98 TRP A CA 1
ATOM 760 C C . TRP A 1 98 ? -6.426 5.562 -15.233 1.00 93.94 98 TRP A C 1
ATOM 762 O O . TRP A 1 98 ? -7.117 5.551 -14.205 1.00 93.94 98 TRP A O 1
ATOM 772 N N . ALA A 1 99 ? -6.183 6.685 -15.904 1.00 91.44 99 ALA A N 1
ATOM 773 C CA . ALA A 1 99 ? -6.707 7.971 -15.504 1.00 91.44 99 ALA A CA 1
ATOM 774 C C . ALA A 1 99 ? -8.243 7.961 -15.637 1.00 91.44 99 ALA A C 1
ATOM 776 O O . ALA A 1 99 ? -8.798 7.510 -16.633 1.00 91.44 99 ALA A O 1
ATOM 777 N N . GLY A 1 100 ? -8.949 8.442 -14.610 1.00 87.19 100 GLY A N 1
ATOM 778 C CA . GLY A 1 100 ? -10.419 8.428 -14.565 1.00 87.19 100 GLY A CA 1
ATOM 779 C C . GLY A 1 100 ? -11.016 7.101 -14.082 1.00 87.19 100 GLY A C 1
ATOM 780 O O . GLY A 1 100 ? -12.050 7.116 -13.419 1.00 87.19 100 GLY A O 1
ATOM 781 N N . GLU A 1 101 ? -10.334 5.972 -14.295 1.00 89.50 101 GLU A N 1
ATOM 782 C CA . GLU A 1 101 ? -10.742 4.667 -13.753 1.00 89.50 101 GLU A CA 1
ATOM 783 C C . GLU A 1 101 ? -10.288 4.444 -12.306 1.00 89.50 101 GLU A C 1
ATOM 785 O O . GLU A 1 101 ? -10.937 3.744 -11.521 1.00 89.50 101 GLU A O 1
ATOM 790 N N . ARG A 1 102 ? -9.138 5.017 -11.939 1.00 90.56 102 ARG A N 1
ATOM 791 C CA . ARG A 1 102 ? -8.542 4.896 -10.604 1.00 90.56 102 ARG A CA 1
ATOM 792 C C . ARG A 1 102 ? -8.373 6.261 -9.957 1.00 90.56 102 ARG A C 1
ATOM 794 O O . ARG A 1 102 ? -8.200 7.278 -10.625 1.00 90.56 102 ARG A O 1
ATOM 801 N N . SER A 1 103 ? -8.428 6.288 -8.625 1.00 89.81 103 SER A N 1
ATOM 802 C CA . SER A 1 103 ? -8.197 7.523 -7.879 1.00 89.81 103 SER A CA 1
ATOM 803 C C . SER A 1 103 ? -6.735 7.956 -7.981 1.00 89.81 103 SER A C 1
ATOM 805 O O . SER A 1 103 ? -5.829 7.123 -8.030 1.00 89.81 103 SER A O 1
ATOM 807 N N . ASP A 1 104 ? -6.501 9.268 -7.901 1.00 90.88 104 ASP A N 1
ATOM 808 C CA . ASP A 1 104 ? -5.154 9.856 -7.811 1.00 90.88 104 ASP A CA 1
ATOM 809 C C . ASP A 1 104 ? -4.314 9.189 -6.706 1.00 90.88 104 ASP A C 1
ATOM 811 O O . ASP A 1 104 ? -3.149 8.868 -6.919 1.00 90.88 104 ASP A O 1
ATOM 815 N N . SER A 1 105 ? -4.922 8.874 -5.557 1.00 90.75 105 SER A N 1
ATOM 816 C CA . SER A 1 105 ? -4.243 8.167 -4.465 1.00 90.75 105 SER A CA 1
ATOM 817 C C . SER A 1 105 ? -3.773 6.758 -4.845 1.00 90.75 105 SER A C 1
ATOM 819 O O . SER A 1 105 ? -2.687 6.347 -4.434 1.00 90.75 105 SER A O 1
ATOM 821 N N . THR A 1 106 ? -4.555 6.015 -5.632 1.00 93.50 106 THR A N 1
ATOM 822 C CA . THR A 1 106 ? -4.180 4.676 -6.103 1.00 93.50 106 THR A CA 1
ATOM 823 C C . THR A 1 106 ? -3.045 4.761 -7.116 1.00 93.50 106 THR A C 1
ATOM 825 O O . THR A 1 106 ? -2.062 4.041 -6.967 1.00 93.50 106 THR A O 1
ATOM 828 N N . LEU A 1 107 ? -3.138 5.679 -8.081 1.00 95.12 107 LEU A N 1
ATOM 829 C CA . LEU A 1 107 ? -2.101 5.896 -9.094 1.00 95.12 107 LEU A CA 1
ATOM 830 C C . LEU A 1 107 ? -0.758 6.279 -8.456 1.00 95.12 107 LEU A C 1
ATOM 832 O O . LEU A 1 107 ? 0.265 5.672 -8.765 1.00 95.12 107 LEU A O 1
ATOM 836 N N . ARG A 1 108 ? -0.771 7.195 -7.475 1.00 95.44 108 ARG A N 1
ATOM 837 C CA . ARG A 1 108 ? 0.425 7.543 -6.683 1.00 95.44 108 ARG A CA 1
ATOM 838 C C . ARG A 1 108 ? 1.006 6.342 -5.956 1.00 95.44 108 ARG A C 1
ATOM 840 O O . ARG A 1 108 ? 2.212 6.155 -5.963 1.00 95.44 108 ARG A O 1
ATOM 847 N N . THR A 1 109 ? 0.152 5.522 -5.346 1.00 96.50 109 THR A N 1
ATOM 848 C CA . THR A 1 109 ? 0.593 4.326 -4.616 1.00 96.50 109 THR A CA 1
ATOM 849 C C . THR A 1 109 ? 1.280 3.327 -5.546 1.00 96.50 109 THR A C 1
ATOM 851 O O . THR A 1 109 ? 2.296 2.745 -5.171 1.00 96.50 109 THR A O 1
ATOM 854 N N . TRP A 1 110 ? 0.756 3.136 -6.760 1.00 96.62 110 TRP A N 1
ATOM 855 C CA . TRP A 1 110 ? 1.393 2.279 -7.760 1.00 96.62 110 TRP A CA 1
ATOM 856 C C . TRP A 1 110 ? 2.744 2.833 -8.203 1.00 96.62 110 TRP A C 1
ATOM 858 O O . TRP A 1 110 ? 3.716 2.083 -8.229 1.00 96.62 110 TRP A O 1
ATOM 868 N N . LEU A 1 111 ? 2.823 4.141 -8.466 1.00 96.88 111 LEU A N 1
ATOM 869 C CA . LEU A 1 111 ? 4.069 4.805 -8.842 1.00 96.88 111 LEU A CA 1
ATOM 870 C C . LEU A 1 111 ? 5.125 4.713 -7.732 1.00 96.88 111 LEU A C 1
ATOM 872 O O . LEU A 1 111 ? 6.269 4.372 -8.008 1.00 96.88 111 LEU A O 1
ATOM 876 N N . SER A 1 112 ? 4.738 4.910 -6.467 1.00 97.19 112 SER A N 1
ATOM 877 C CA . SER A 1 112 ? 5.635 4.708 -5.323 1.00 97.19 112 SER A CA 1
ATOM 878 C C . SER A 1 112 ? 6.138 3.267 -5.222 1.00 97.19 112 SER A C 1
ATOM 880 O O . SER A 1 112 ? 7.301 3.057 -4.895 1.00 97.19 112 SER A O 1
ATOM 882 N N . GLY A 1 113 ? 5.295 2.277 -5.534 1.00 97.50 113 GLY A N 1
ATOM 883 C CA . GLY A 1 113 ? 5.714 0.877 -5.585 1.00 97.50 113 GLY A CA 1
ATOM 884 C C . GLY A 1 113 ? 6.728 0.594 -6.690 1.00 97.50 113 GLY A C 1
ATOM 885 O O . GLY A 1 113 ? 7.712 -0.105 -6.449 1.00 97.50 113 GLY A O 1
ATOM 886 N N . LEU A 1 114 ? 6.531 1.179 -7.876 1.00 97.62 114 LEU A N 1
ATOM 887 C CA . LEU A 1 114 ? 7.496 1.097 -8.974 1.00 97.62 114 LEU A CA 1
ATOM 888 C C . LEU A 1 114 ? 8.814 1.774 -8.610 1.00 97.62 114 LEU A C 1
ATOM 890 O O . LEU A 1 114 ? 9.862 1.160 -8.795 1.00 97.62 114 LEU A O 1
ATOM 894 N N . HIS A 1 115 ? 8.761 2.984 -8.051 1.00 97.69 115 HIS A N 1
ATOM 895 C CA . HIS A 1 115 ? 9.942 3.712 -7.600 1.00 97.69 115 HIS A CA 1
ATOM 896 C C . HIS A 1 115 ? 10.721 2.893 -6.572 1.00 97.69 115 HIS A C 1
ATOM 898 O O . HIS A 1 115 ? 11.900 2.620 -6.775 1.00 97.69 115 HIS A O 1
ATOM 904 N N . PHE A 1 11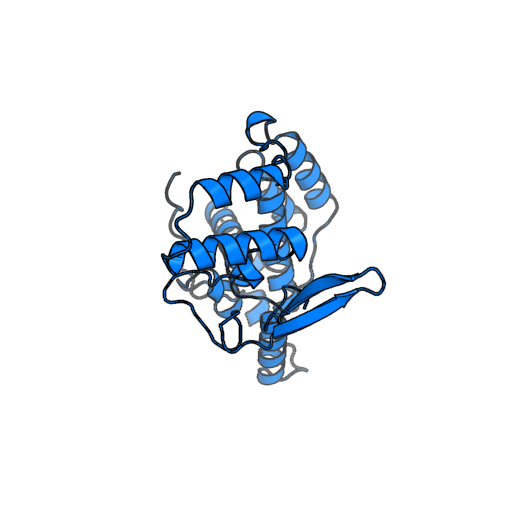6 ? 10.045 2.399 -5.532 1.00 97.75 116 PHE A N 1
ATOM 905 C CA . PHE A 1 116 ? 10.662 1.549 -4.521 1.00 97.75 116 PHE A CA 1
ATOM 906 C C . PHE A 1 116 ? 11.362 0.333 -5.139 1.00 97.75 116 PHE A C 1
ATOM 908 O O . PHE A 1 116 ? 12.505 0.032 -4.798 1.00 97.75 116 PHE A O 1
ATOM 915 N N . TRP A 1 117 ? 10.701 -0.356 -6.073 1.00 96.50 117 TRP A N 1
ATOM 916 C CA . TRP A 1 117 ? 11.274 -1.531 -6.724 1.00 96.50 117 TRP A CA 1
ATOM 917 C C . TRP A 1 117 ? 12.483 -1.183 -7.606 1.00 96.50 117 TRP A C 1
ATOM 919 O O . TRP A 1 117 ? 13.459 -1.932 -7.612 1.00 96.50 117 TRP A O 1
ATOM 929 N N . HIS A 1 118 ? 12.480 -0.030 -8.285 1.00 96.19 118 HIS A N 1
ATOM 930 C CA . HIS A 1 118 ? 13.653 0.480 -9.007 1.00 96.19 118 HIS A CA 1
ATOM 931 C C . HIS A 1 118 ? 14.816 0.755 -8.053 1.00 96.19 118 HIS A C 1
ATOM 933 O O . HIS A 1 118 ? 15.913 0.238 -8.265 1.00 96.19 118 HIS A O 1
ATOM 939 N N . THR A 1 119 ? 14.566 1.480 -6.961 1.00 94.94 119 THR A N 1
ATOM 940 C CA . THR A 1 119 ? 15.575 1.786 -5.940 1.00 94.94 119 THR A CA 1
ATOM 941 C C . THR A 1 119 ? 16.174 0.516 -5.338 1.00 94.94 119 THR A C 1
ATOM 943 O O . THR A 1 119 ? 17.397 0.393 -5.254 1.00 94.94 119 THR A O 1
ATOM 946 N N . ALA A 1 120 ? 15.336 -0.461 -4.975 1.00 93.81 120 ALA A N 1
ATOM 947 C CA . ALA A 1 120 ? 15.781 -1.727 -4.396 1.00 93.81 120 ALA A CA 1
ATOM 948 C C . ALA A 1 120 ? 16.686 -2.520 -5.360 1.00 93.81 120 ALA A C 1
ATOM 950 O O . ALA A 1 120 ? 17.701 -3.079 -4.942 1.00 93.81 120 ALA A O 1
ATOM 951 N N . ASN A 1 121 ? 16.383 -2.492 -6.662 1.00 92.25 121 ASN A N 1
ATOM 952 C CA . ASN A 1 121 ? 17.199 -3.120 -7.707 1.00 92.25 121 ASN A CA 1
ATOM 953 C C . ASN A 1 121 ? 18.389 -2.255 -8.178 1.00 92.25 121 ASN A C 1
ATOM 955 O O . ASN A 1 121 ? 19.169 -2.686 -9.026 1.00 92.25 121 ASN A O 1
ATOM 959 N N . GLY A 1 122 ? 18.570 -1.050 -7.626 1.00 90.81 122 GLY A N 1
ATOM 960 C CA . GLY A 1 122 ? 19.628 -0.119 -8.030 1.00 90.81 122 GLY A CA 1
ATOM 961 C C . GLY A 1 122 ? 19.446 0.467 -9.434 1.00 90.81 122 GLY A C 1
ATOM 962 O O . GLY A 1 122 ? 20.431 0.857 -10.055 1.00 90.81 122 GLY A O 1
ATOM 963 N N . ALA A 1 123 ? 18.217 0.494 -9.947 1.00 93.31 123 ALA A N 1
ATOM 964 C CA . ALA A 1 123 ? 17.881 1.141 -11.207 1.00 93.31 123 ALA A CA 1
ATOM 965 C C . ALA A 1 123 ? 17.649 2.642 -11.001 1.00 93.31 123 ALA A C 1
ATOM 967 O O . ALA A 1 123 ? 17.133 3.068 -9.965 1.00 93.31 123 ALA A O 1
ATOM 968 N N . LEU A 1 124 ? 17.990 3.441 -12.014 1.00 94.69 124 LEU A N 1
ATOM 969 C CA . LEU A 1 124 ? 17.687 4.868 -12.023 1.00 94.69 124 LEU A CA 1
ATOM 970 C C . LEU A 1 124 ? 16.166 5.085 -12.062 1.00 94.69 124 LEU A C 1
ATOM 972 O O . LEU A 1 124 ? 15.455 4.420 -12.816 1.00 94.69 124 LEU A O 1
ATOM 976 N N . TRP A 1 125 ? 15.674 6.025 -11.257 1.00 96.38 125 TRP A N 1
ATOM 977 C CA . TRP A 1 125 ? 14.287 6.475 -11.314 1.00 96.38 125 TRP A CA 1
ATOM 978 C C . TRP A 1 125 ? 14.177 7.662 -12.270 1.00 96.38 125 TRP A C 1
ATOM 980 O O . TRP A 1 125 ? 14.802 8.694 -12.039 1.00 96.38 125 TRP A O 1
ATOM 990 N N . LEU A 1 126 ? 13.412 7.501 -13.351 1.00 94.94 126 LEU A N 1
ATOM 991 C CA . LEU A 1 126 ? 13.307 8.478 -14.441 1.00 94.94 126 LEU A CA 1
ATOM 992 C C . LEU A 1 126 ? 11.932 9.160 -14.497 1.00 94.94 126 LEU A C 1
ATOM 994 O O . LEU A 1 126 ? 11.496 9.566 -15.568 1.00 94.94 126 LEU A O 1
ATOM 998 N N . GLU A 1 127 ? 11.225 9.283 -13.371 1.00 92.50 127 GLU A N 1
ATOM 999 C CA . GLU A 1 127 ? 10.016 10.114 -13.320 1.00 92.50 127 GLU A CA 1
ATOM 1000 C C . GLU A 1 127 ? 10.367 11.571 -13.637 1.00 92.50 127 GLU A C 1
ATOM 1002 O O . GLU A 1 127 ? 11.257 12.160 -13.020 1.00 92.50 127 GLU A O 1
ATOM 1007 N N . GLY A 1 128 ? 9.657 12.150 -14.599 1.00 93.88 128 GLY A N 1
ATOM 1008 C CA . GLY A 1 128 ? 9.937 13.473 -15.129 1.00 93.88 128 GLY A CA 1
ATOM 1009 C C . GLY A 1 128 ? 8.675 14.303 -15.380 1.00 93.88 128 GLY A C 1
ATOM 1010 O O . GLY A 1 128 ? 7.599 14.042 -14.822 1.00 93.88 128 GLY A O 1
ATOM 1011 N N . PRO A 1 129 ? 8.798 15.371 -16.190 1.00 97.00 129 PRO A N 1
ATOM 1012 C CA . PRO A 1 129 ? 7.715 16.316 -16.435 1.00 97.00 129 PRO A CA 1
ATOM 1013 C C . PRO A 1 129 ? 6.453 15.680 -17.027 1.00 97.00 129 PRO A C 1
ATOM 1015 O O . PRO A 1 129 ? 5.352 16.151 -16.722 1.00 97.00 129 PRO A O 1
ATOM 1018 N N . GLN A 1 130 ? 6.577 14.621 -17.839 1.00 97.00 130 GLN A N 1
ATOM 1019 C CA . GLN A 1 130 ? 5.414 13.966 -18.439 1.00 97.00 130 GLN A CA 1
ATOM 1020 C C . GLN A 1 130 ? 4.589 13.254 -17.372 1.00 97.00 130 GLN A C 1
ATOM 1022 O O . GLN A 1 130 ? 3.378 13.474 -17.290 1.00 97.00 130 GLN A O 1
ATOM 1027 N N . CYS A 1 131 ? 5.230 12.462 -16.506 1.00 94.38 131 CYS A N 1
ATOM 1028 C CA . CYS A 1 131 ? 4.528 11.767 -15.433 1.00 94.38 131 CYS A CA 1
ATOM 1029 C C . CYS A 1 131 ? 3.844 12.766 -14.485 1.00 94.38 131 CYS A C 1
ATOM 1031 O O . CYS A 1 131 ? 2.660 12.617 -14.165 1.00 94.38 131 CYS A O 1
ATOM 1033 N N . ALA A 1 132 ? 4.527 13.860 -14.128 1.00 94.38 132 ALA A N 1
ATOM 1034 C CA . ALA A 1 132 ? 3.954 14.921 -13.300 1.00 94.38 132 ALA A CA 1
ATOM 1035 C C . ALA A 1 132 ? 2.726 15.592 -13.951 1.00 94.38 132 ALA A C 1
ATOM 1037 O O . ALA A 1 132 ? 1.697 15.804 -13.291 1.00 94.38 132 ALA A O 1
ATOM 1038 N N . ALA A 1 133 ? 2.803 15.907 -15.249 1.00 97.00 133 ALA A N 1
ATOM 1039 C CA . ALA A 1 133 ? 1.701 16.501 -16.002 1.00 97.00 133 ALA A CA 1
ATOM 1040 C C . ALA A 1 133 ? 0.501 15.548 -16.101 1.00 97.00 133 ALA A C 1
ATOM 1042 O O . ALA A 1 133 ? -0.634 15.959 -15.831 1.00 97.00 133 ALA A O 1
ATOM 1043 N N . VAL A 1 134 ? 0.745 14.268 -16.399 1.00 96.69 134 VAL A N 1
ATOM 1044 C CA . VAL A 1 134 ? -0.299 13.239 -16.461 1.00 96.69 134 VAL A CA 1
ATOM 1045 C C . VAL A 1 134 ? -0.950 13.041 -15.099 1.00 96.69 134 VAL A C 1
ATOM 1047 O O . VAL A 1 134 ? -2.173 13.037 -15.020 1.00 96.69 134 VAL A O 1
ATOM 1050 N N . MET A 1 135 ? -0.188 12.965 -14.006 1.00 94.94 135 MET A N 1
ATOM 1051 C CA . MET A 1 135 ? -0.749 12.864 -12.653 1.00 94.94 135 MET A CA 1
ATOM 1052 C C . MET A 1 135 ? -1.662 14.057 -12.319 1.00 94.94 135 MET A C 1
ATOM 1054 O O . MET A 1 135 ? -2.743 13.890 -11.743 1.00 94.94 135 MET A O 1
ATOM 1058 N N . LYS A 1 136 ? -1.268 15.276 -12.716 1.00 94.31 136 LYS A N 1
ATOM 1059 C CA . LYS A 1 136 ? -2.099 16.482 -12.559 1.00 94.31 136 LYS A CA 1
ATOM 1060 C C . LYS A 1 136 ? -3.376 16.403 -13.400 1.00 94.31 136 LYS A C 1
ATOM 1062 O O . LYS A 1 136 ? -4.438 16.795 -12.913 1.00 94.31 136 LYS A O 1
ATOM 1067 N N . GLY A 1 137 ? -3.284 15.902 -14.632 1.00 94.38 137 GLY A N 1
ATOM 1068 C CA . GLY A 1 137 ? -4.425 15.661 -15.518 1.00 94.38 137 GLY A CA 1
ATOM 1069 C C . GLY A 1 137 ? -5.376 14.599 -14.965 1.00 94.38 137 GLY A C 1
ATOM 1070 O O . GLY A 1 137 ? -6.570 14.860 -14.823 1.00 94.38 137 GLY A O 1
ATOM 1071 N N . ALA A 1 138 ? -4.842 13.454 -14.538 1.00 92.25 138 ALA A N 1
ATOM 1072 C CA . ALA A 1 138 ? -5.586 12.345 -13.954 1.00 92.25 138 ALA A CA 1
ATOM 1073 C C . ALA A 1 138 ? -6.447 12.816 -12.777 1.00 92.25 138 ALA A C 1
ATOM 1075 O O . ALA A 1 138 ? -7.645 12.555 -12.738 1.00 92.25 138 ALA A O 1
ATOM 1076 N N . LYS A 1 139 ? -5.887 13.619 -11.863 1.00 90.06 139 LYS A N 1
ATOM 1077 C CA . LYS A 1 139 ? -6.635 14.193 -10.732 1.00 90.06 139 LYS A CA 1
ATOM 1078 C C . LYS A 1 139 ? -7.824 15.070 -11.156 1.00 90.06 139 LYS A C 1
ATOM 1080 O O . LYS A 1 139 ? -8.811 15.141 -10.418 1.00 90.06 139 LYS A O 1
ATOM 1085 N N . LYS A 1 140 ? -7.726 15.764 -12.295 1.00 90.50 140 LYS A N 1
ATOM 1086 C CA . LYS A 1 140 ? -8.790 16.642 -12.810 1.00 90.50 140 LYS A CA 1
ATOM 1087 C C . LYS A 1 140 ? -9.934 15.859 -13.443 1.00 90.50 140 LYS A C 1
ATOM 1089 O O . LYS A 1 140 ? -11.076 16.261 -13.265 1.00 90.50 140 LYS A O 1
ATOM 1094 N N . ILE A 1 141 ? -9.635 14.767 -14.144 1.00 89.94 141 ILE A N 1
ATOM 1095 C CA . ILE A 1 141 ? -10.663 13.978 -14.837 1.00 89.94 141 ILE A CA 1
ATOM 1096 C C . ILE A 1 141 ? -11.445 13.051 -13.901 1.00 89.94 141 ILE A C 1
ATOM 1098 O O . ILE A 1 141 ? -12.531 12.610 -14.261 1.00 89.94 141 ILE A O 1
ATOM 1102 N N . VAL A 1 142 ? -10.928 12.769 -12.696 1.00 84.56 142 VAL A N 1
ATOM 1103 C CA . VAL A 1 142 ? -11.678 12.023 -11.674 1.00 84.56 142 VAL A CA 1
ATOM 1104 C C . VAL A 1 142 ? -12.985 12.771 -11.357 1.00 84.56 142 VAL A C 1
ATOM 1106 O O . VAL A 1 142 ? -12.917 13.893 -10.832 1.00 84.56 142 VAL A O 1
ATOM 1109 N N . PRO A 1 143 ? -14.162 12.167 -11.618 1.00 83.19 143 PRO A N 1
ATOM 1110 C CA . PRO A 1 143 ? -15.442 12.840 -11.450 1.00 83.19 143 PRO A CA 1
ATOM 1111 C C . PRO A 1 143 ? -15.691 13.200 -9.984 1.00 83.19 143 PRO A C 1
ATOM 1113 O O . PRO A 1 143 ? -15.265 12.507 -9.060 1.00 83.19 143 PRO A O 1
ATOM 1116 N N . VAL A 1 144 ? -16.423 14.290 -9.743 1.00 80.69 144 VAL A N 1
ATOM 1117 C CA . VAL A 1 144 ? -16.761 14.719 -8.372 1.00 80.69 144 VAL A CA 1
ATOM 1118 C C . VAL A 1 144 ? -17.548 13.631 -7.634 1.00 80.69 144 VAL A C 1
ATOM 1120 O O . VAL A 1 144 ? -17.338 13.432 -6.441 1.00 80.69 144 VAL A O 1
ATOM 1123 N N . THR A 1 145 ? -18.368 12.864 -8.355 1.00 82.31 145 THR A N 1
ATOM 1124 C CA . THR A 1 145 ? -19.168 11.754 -7.816 1.00 82.31 145 THR A CA 1
ATOM 1125 C C . THR A 1 145 ? -18.331 10.616 -7.231 1.00 82.31 145 THR A C 1
ATOM 1127 O O . THR A 1 145 ? -18.811 9.901 -6.355 1.00 82.31 145 THR A O 1
ATOM 1130 N N . SER A 1 146 ? -17.070 10.448 -7.646 1.00 80.88 146 SER A N 1
ATOM 1131 C CA . SER A 1 146 ? -16.187 9.425 -7.073 1.00 80.88 146 SER A CA 1
ATOM 1132 C C . SER A 1 146 ? -15.452 9.901 -5.815 1.00 80.88 146 SER A C 1
ATOM 1134 O O . SER A 1 146 ? -14.729 9.122 -5.184 1.00 80.88 146 SER A O 1
ATOM 1136 N N . ARG A 1 147 ? -15.606 11.174 -5.426 1.00 79.69 147 ARG A N 1
ATOM 1137 C CA . ARG A 1 147 ? -15.019 11.728 -4.204 1.00 79.69 147 ARG A CA 1
ATOM 1138 C C . ARG A 1 147 ? -15.994 11.537 -3.051 1.00 79.69 147 ARG A C 1
ATOM 1140 O O . ARG A 1 147 ? -17.122 12.014 -3.083 1.00 79.69 147 ARG A O 1
ATOM 1147 N N . ARG A 1 148 ? -15.542 10.861 -1.995 1.00 81.50 148 ARG A N 1
ATOM 1148 C CA . ARG A 1 148 ? -16.329 10.750 -0.763 1.00 81.50 148 ARG A CA 1
ATOM 1149 C C . ARG A 1 148 ? -16.299 12.087 -0.016 1.00 81.50 148 ARG A C 1
ATOM 1151 O O . ARG A 1 148 ? -15.214 12.669 0.093 1.00 81.50 148 ARG A O 1
ATOM 1158 N N . PRO A 1 149 ? -17.437 12.559 0.526 1.00 86.31 149 PRO A N 1
ATOM 1159 C CA . PRO A 1 149 ? -17.434 13.718 1.404 1.00 86.31 149 PRO A CA 1
ATOM 1160 C C . PRO A 1 149 ? -16.546 13.445 2.620 1.00 86.31 149 PRO A C 1
ATOM 1162 O O . PRO A 1 149 ? -16.327 12.292 3.019 1.00 86.31 149 PRO A O 1
ATOM 1165 N N . LYS A 1 150 ? -16.026 14.517 3.222 1.00 87.69 150 LYS A N 1
ATOM 1166 C CA . LYS A 1 150 ? -15.333 14.403 4.506 1.00 87.69 150 LYS A CA 1
ATOM 1167 C C . LYS A 1 150 ? -16.299 13.783 5.517 1.00 87.69 150 LYS A C 1
ATOM 1169 O O . LYS A 1 150 ? -17.458 14.181 5.593 1.00 87.69 150 LYS A O 1
ATOM 1174 N N . ARG A 1 151 ? -15.823 12.792 6.272 1.00 88.62 151 ARG A N 1
ATOM 1175 C CA . ARG A 1 151 ? -16.609 12.190 7.354 1.00 88.62 151 ARG A CA 1
ATOM 1176 C C . ARG A 1 151 ? -16.791 13.228 8.459 1.00 88.62 151 ARG A C 1
ATOM 1178 O O . ARG A 1 151 ? -15.831 13.924 8.787 1.00 88.62 151 ARG A O 1
ATOM 1185 N N . ALA A 1 152 ? -17.998 13.318 9.013 1.00 91.31 152 ALA A N 1
ATOM 1186 C CA . ALA A 1 152 ? -18.246 14.131 10.197 1.00 91.31 152 ALA A CA 1
ATOM 1187 C C . ALA A 1 152 ? -17.364 13.641 11.363 1.00 91.31 152 ALA A C 1
ATOM 1189 O O . ALA A 1 152 ? -17.082 12.437 11.444 1.00 91.31 152 ALA A O 1
ATOM 1190 N N . PRO A 1 153 ? -16.901 14.542 12.245 1.00 92.50 153 PRO A N 1
ATOM 1191 C CA . PRO A 1 153 ? -16.128 14.140 13.409 1.00 92.50 153 PRO A CA 1
ATOM 1192 C C . PRO A 1 153 ? -16.974 13.267 14.341 1.00 92.50 153 PRO A C 1
ATOM 1194 O O . PRO A 1 153 ? -18.192 13.429 14.450 1.00 92.50 153 PRO A O 1
ATOM 1197 N N . VAL A 1 154 ? -16.315 12.345 15.043 1.00 93.81 154 VAL A N 1
ATOM 1198 C CA . VAL A 1 154 ? -16.934 11.696 16.201 1.00 93.81 154 VAL A CA 1
ATOM 1199 C C . VAL A 1 154 ? -17.082 12.758 17.292 1.00 93.81 154 VAL A C 1
ATOM 1201 O O . VAL A 1 154 ? -16.188 13.583 17.457 1.00 93.81 154 VAL A O 1
ATOM 1204 N N . THR A 1 155 ? -18.210 12.775 18.001 1.00 96.00 155 THR A N 1
ATOM 1205 C CA . THR A 1 155 ? -18.503 13.750 19.061 1.00 96.00 155 THR A CA 1
ATOM 1206 C C . THR A 1 155 ? -18.720 13.033 20.395 1.00 96.00 155 THR A C 1
ATOM 1208 O O . THR A 1 155 ? -19.055 11.843 20.385 1.00 96.00 155 THR A O 1
ATOM 1211 N N . PRO A 1 156 ? -18.613 13.727 21.545 1.00 96.44 156 PRO A N 1
ATOM 1212 C CA . PRO A 1 156 ? -18.949 13.134 22.841 1.00 96.44 156 PRO A CA 1
ATOM 1213 C C . PRO A 1 156 ? -20.382 12.585 22.889 1.00 96.44 156 PRO A C 1
ATOM 1215 O O . PRO A 1 156 ? -20.626 11.552 23.503 1.00 96.44 156 PRO A O 1
ATOM 1218 N N . ASN A 1 157 ? -21.322 13.211 22.169 1.00 97.56 157 ASN A N 1
ATOM 1219 C CA . ASN A 1 157 ? -22.697 12.723 22.074 1.00 97.56 157 ASN A CA 1
ATOM 1220 C C . ASN A 1 157 ? -22.780 11.330 21.425 1.00 97.56 157 ASN A C 1
ATOM 1222 O O . ASN A 1 157 ? -23.587 10.505 21.841 1.00 97.56 157 ASN A O 1
ATOM 1226 N N . HIS A 1 158 ? -21.909 11.018 20.457 1.00 96.88 158 HIS A N 1
ATOM 1227 C CA . HIS A 1 158 ? -21.839 9.664 19.901 1.00 96.88 158 HIS A CA 1
ATOM 1228 C C . HIS A 1 158 ? -21.410 8.633 20.954 1.00 96.88 158 HIS A C 1
ATOM 1230 O O . HIS A 1 158 ? -21.927 7.521 20.939 1.00 96.88 158 HIS A O 1
ATOM 1236 N N . LEU A 1 159 ? -20.510 8.991 21.881 1.00 96.81 159 LEU A N 1
ATOM 1237 C CA . LEU A 1 159 ? -20.128 8.104 22.987 1.00 96.81 159 LEU A CA 1
ATOM 1238 C C . LEU A 1 159 ? -21.279 7.906 23.978 1.00 96.81 159 LEU A C 1
ATOM 1240 O O . LEU A 1 159 ? -21.495 6.784 24.426 1.00 96.81 159 LEU A O 1
ATOM 1244 N N . VAL A 1 160 ? -22.040 8.962 24.283 1.00 97.50 160 VAL A N 1
ATOM 1245 C CA . VAL A 1 160 ? -23.233 8.874 25.144 1.00 97.50 160 VAL A CA 1
ATOM 1246 C C . VAL A 1 160 ? -24.272 7.937 24.531 1.00 97.50 160 VAL A C 1
ATOM 1248 O O . VAL A 1 160 ? -24.737 7.017 25.201 1.00 97.50 160 VAL A O 1
ATOM 1251 N N . ILE A 1 161 ? -24.583 8.114 23.245 1.00 97.75 161 ILE A N 1
ATOM 1252 C CA . ILE A 1 161 ? -25.522 7.246 22.522 1.00 97.75 161 ILE A CA 1
ATOM 1253 C C . ILE A 1 161 ? -25.006 5.804 22.496 1.00 97.75 161 ILE A C 1
ATOM 1255 O O . ILE A 1 161 ? -25.760 4.877 22.789 1.00 97.75 161 ILE A O 1
ATOM 1259 N N . LEU A 1 162 ? -23.718 5.597 22.200 1.00 97.19 162 LEU A N 1
ATOM 1260 C CA . LEU A 1 162 ? -23.108 4.267 22.212 1.00 97.19 162 LEU A CA 1
ATOM 1261 C C . LEU A 1 162 ? -23.256 3.609 23.592 1.00 97.19 162 LEU A C 1
ATOM 1263 O O . LEU A 1 162 ? -23.708 2.474 23.686 1.00 97.19 162 LEU A O 1
ATOM 1267 N N . ARG A 1 163 ? -22.959 4.338 24.672 1.00 97.06 163 ARG A N 1
ATOM 1268 C CA . ARG A 1 163 ? -23.081 3.850 26.052 1.00 97.06 163 ARG A CA 1
ATOM 1269 C C . ARG A 1 163 ? -24.502 3.443 26.428 1.00 97.06 163 ARG A C 1
ATOM 1271 O O . ARG A 1 163 ? -24.668 2.480 27.175 1.00 97.06 163 ARG A O 1
ATOM 1278 N N . GLN A 1 164 ? -25.501 4.201 25.980 1.00 97.75 164 GLN A N 1
ATOM 1279 C CA . GLN A 1 164 ? -26.916 3.950 26.281 1.00 97.75 164 GLN A CA 1
ATOM 1280 C C . GLN A 1 164 ? -27.437 2.670 25.622 1.00 97.75 164 GLN A C 1
ATOM 1282 O O . GLN A 1 164 ? -28.372 2.065 26.134 1.00 97.75 164 GLN A O 1
ATOM 1287 N N . ASN A 1 165 ? -26.818 2.251 24.518 1.00 97.44 165 ASN A N 1
ATOM 1288 C CA . ASN A 1 165 ? -27.237 1.091 23.733 1.00 97.44 165 ASN A CA 1
ATOM 1289 C C . ASN A 1 165 ? -26.360 -0.155 23.967 1.00 97.44 165 ASN A C 1
ATOM 1291 O O . ASN A 1 165 ? -26.540 -1.155 23.280 1.00 97.44 165 ASN A O 1
ATOM 1295 N N . LEU A 1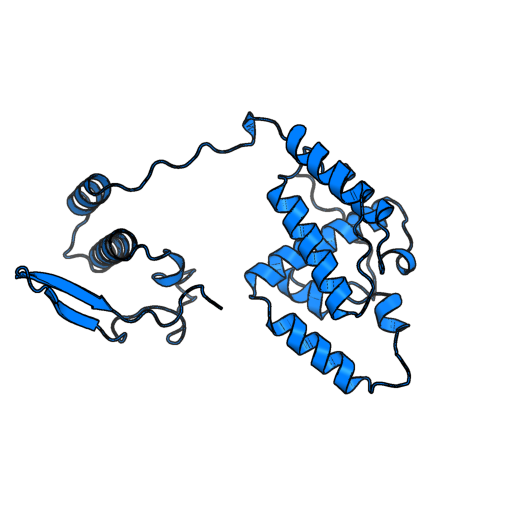 166 ? -25.418 -0.105 24.916 1.00 97.44 166 LEU A N 1
ATOM 1296 C CA . LEU A 1 166 ? -24.529 -1.216 25.271 1.00 97.44 166 LEU A CA 1
ATOM 1297 C C . LEU A 1 166 ? -24.825 -1.740 26.680 1.00 97.44 166 LEU A C 1
ATOM 1299 O O . LEU A 1 166 ? -25.048 -0.968 27.619 1.00 97.44 166 LEU A O 1
ATOM 1303 N N . VAL A 1 167 ? -24.747 -3.060 26.849 1.00 97.50 167 VAL A N 1
ATOM 1304 C CA . VAL A 1 167 ? -24.948 -3.742 28.130 1.00 97.50 167 VAL A CA 1
ATOM 1305 C C . VAL A 1 167 ? -23.589 -3.990 28.782 1.00 97.50 167 VAL A C 1
ATOM 1307 O O . VAL A 1 167 ? -22.927 -4.980 28.504 1.00 97.50 167 VAL A O 1
ATOM 1310 N N . LEU A 1 168 ? -23.151 -3.112 29.691 1.00 95.06 168 LEU A N 1
ATOM 1311 C CA . LEU A 1 168 ? -21.796 -3.199 30.269 1.00 95.06 168 LEU A CA 1
ATOM 1312 C C . LEU A 1 168 ? -21.535 -4.417 31.177 1.00 95.06 168 LEU A C 1
ATOM 1314 O O . LEU A 1 168 ? -20.392 -4.641 31.566 1.00 95.06 168 LEU A O 1
ATOM 1318 N N . SER A 1 169 ? -22.556 -5.205 31.525 1.00 96.06 169 SER A N 1
ATOM 1319 C CA . SER A 1 169 ? -22.352 -6.517 32.156 1.00 96.06 169 SER A CA 1
ATOM 1320 C C . SER A 1 169 ? -21.880 -7.584 31.159 1.00 96.06 169 SER A C 1
ATOM 1322 O O . SER A 1 169 ? -21.322 -8.598 31.572 1.00 96.06 169 SER A O 1
ATOM 1324 N N . ASN A 1 170 ? -22.056 -7.354 29.853 1.00 96.50 170 ASN A N 1
ATOM 1325 C CA . ASN A 1 170 ? -21.464 -8.152 28.789 1.00 96.50 170 ASN A CA 1
ATOM 1326 C C . ASN A 1 170 ? -20.021 -7.683 28.536 1.00 96.50 170 ASN A C 1
ATOM 1328 O O . ASN A 1 170 ? -19.750 -6.501 28.313 1.00 96.50 170 ASN A O 1
ATOM 1332 N N . THR A 1 171 ? -19.080 -8.627 28.551 1.00 93.38 171 THR A N 1
ATOM 1333 C CA . THR A 1 171 ? -17.647 -8.355 28.382 1.00 93.38 171 THR A CA 1
ATOM 1334 C C . THR A 1 171 ? -17.297 -7.782 27.008 1.00 93.38 171 THR A C 1
ATOM 1336 O O . THR A 1 171 ? -16.401 -6.944 26.918 1.00 93.38 171 THR A O 1
ATOM 1339 N N . PHE A 1 172 ? -18.002 -8.187 25.950 1.00 93.62 172 PHE A N 1
ATOM 1340 C CA . PHE A 1 172 ? -17.823 -7.653 24.602 1.00 93.62 172 PHE A CA 1
ATOM 1341 C C . PHE A 1 172 ? -18.264 -6.188 24.528 1.00 93.62 172 PHE A C 1
ATOM 1343 O O . PHE A 1 172 ? -17.479 -5.333 24.125 1.00 93.62 172 PHE A O 1
ATOM 1350 N N . ASP A 1 173 ? -19.472 -5.879 24.994 1.00 96.38 173 ASP A N 1
ATOM 1351 C CA . ASP A 1 173 ? -20.014 -4.515 25.005 1.00 96.38 173 ASP A CA 1
ATOM 1352 C C . ASP A 1 173 ? -19.157 -3.570 25.859 1.00 96.38 173 ASP A C 1
ATOM 1354 O O . ASP A 1 173 ? -18.859 -2.442 25.453 1.00 96.38 173 ASP A O 1
ATOM 1358 N N . ALA A 1 174 ? -18.690 -4.045 27.018 1.00 95.00 174 ALA A N 1
ATOM 1359 C CA . ALA A 1 174 ? -17.755 -3.307 27.859 1.00 95.00 174 ALA A CA 1
ATOM 1360 C C . ALA A 1 174 ? -16.430 -3.018 27.138 1.00 95.00 174 ALA A C 1
ATOM 1362 O O . ALA A 1 174 ? -15.921 -1.896 27.212 1.00 95.00 174 ALA A O 1
ATOM 1363 N N . ALA A 1 175 ? -15.891 -3.991 26.397 1.00 92.44 175 ALA A N 1
ATOM 1364 C CA . ALA A 1 175 ? -14.680 -3.806 25.603 1.00 92.44 175 ALA A CA 1
ATOM 1365 C C . ALA A 1 175 ? -14.893 -2.822 24.440 1.00 92.44 175 ALA A C 1
ATOM 1367 O O . ALA A 1 175 ? -14.051 -1.949 24.227 1.00 92.44 175 ALA A O 1
ATOM 1368 N N . VAL A 1 176 ? -16.024 -2.903 23.727 1.00 94.94 176 VAL A N 1
ATOM 1369 C CA . VAL A 1 176 ? -16.389 -1.959 22.655 1.00 94.94 176 VAL A CA 1
ATOM 1370 C C . VAL A 1 176 ? -16.445 -0.533 23.196 1.00 94.94 176 VAL A C 1
ATOM 1372 O O . VAL A 1 176 ? -15.840 0.371 22.613 1.00 94.94 176 VAL A O 1
ATOM 1375 N N . TYR A 1 177 ? -17.123 -0.327 24.328 1.00 96.19 177 TYR A N 1
ATOM 1376 C CA . TYR A 1 177 ? -17.220 0.993 24.942 1.00 96.19 177 TYR A CA 1
ATOM 1377 C C . TYR A 1 177 ? -15.860 1.508 25.430 1.00 96.19 177 TYR A C 1
ATOM 1379 O O . TYR A 1 177 ? -15.511 2.661 25.172 1.00 96.19 177 TYR A O 1
ATOM 1387 N N . GLY A 1 178 ? -15.065 0.645 26.072 1.00 92.56 178 GLY A N 1
ATOM 1388 C CA . GLY A 1 178 ? -13.705 0.967 26.503 1.00 92.56 178 GLY A CA 1
ATOM 1389 C C . GLY A 1 178 ? -12.830 1.427 25.336 1.00 92.56 178 GLY A C 1
ATOM 1390 O O . GLY A 1 178 ? -12.293 2.530 25.373 1.00 92.56 178 GLY A O 1
ATOM 1391 N N . VAL A 1 179 ? -12.769 0.644 24.252 1.00 93.38 179 VAL A N 1
ATOM 1392 C CA . VAL A 1 179 ? -12.010 0.992 23.038 1.00 93.38 179 VAL A CA 1
ATOM 1393 C C . VAL A 1 179 ? -12.501 2.302 22.421 1.00 93.38 179 VAL A C 1
ATOM 1395 O O . VAL A 1 179 ? -11.676 3.115 22.005 1.00 93.38 179 VAL A O 1
ATOM 1398 N N . ALA A 1 180 ? -13.815 2.539 22.366 1.00 95.62 180 ALA A N 1
ATOM 1399 C CA . ALA A 1 180 ? -14.372 3.770 21.808 1.00 95.62 180 ALA A CA 1
ATOM 1400 C C . ALA A 1 180 ? -13.954 5.011 22.613 1.00 95.62 180 ALA A C 1
ATOM 1402 O O . ALA A 1 180 ? -13.490 5.992 22.029 1.00 95.62 180 ALA A O 1
ATOM 1403 N N . CYS A 1 181 ? -14.060 4.952 23.943 1.00 93.69 181 CYS A N 1
ATOM 1404 C CA . CYS A 1 181 ? -13.604 6.014 24.837 1.00 93.69 181 CYS A CA 1
ATOM 1405 C C . CYS A 1 181 ? -12.100 6.253 24.691 1.00 93.69 181 CYS A C 1
ATOM 1407 O O . CYS A 1 181 ? -11.666 7.389 24.514 1.00 93.69 181 CYS A O 1
ATOM 1409 N N . THR A 1 182 ? -11.312 5.181 24.702 1.00 91.94 182 THR A N 1
ATOM 1410 C CA . THR A 1 182 ? -9.863 5.245 24.542 1.00 91.94 182 THR A CA 1
ATOM 1411 C C . THR A 1 182 ? -9.453 5.871 23.209 1.00 91.94 182 THR A C 1
ATOM 1413 O O . THR A 1 182 ? -8.613 6.767 23.183 1.00 91.94 182 THR A O 1
ATOM 1416 N N . ALA A 1 183 ? -10.063 5.448 22.099 1.00 93.44 183 ALA A N 1
ATOM 1417 C CA . ALA A 1 183 ? -9.783 6.003 20.778 1.00 93.44 183 ALA A CA 1
ATOM 1418 C C . ALA A 1 183 ? -10.145 7.490 20.694 1.00 93.44 183 ALA A C 1
ATOM 1420 O O . ALA A 1 183 ? -9.402 8.275 20.109 1.00 93.44 183 ALA A O 1
ATOM 1421 N N . PHE A 1 184 ? -11.279 7.874 21.283 1.00 94.50 184 PHE A N 1
ATOM 1422 C CA . PHE A 1 184 ? -11.772 9.245 21.247 1.00 94.50 184 PHE A CA 1
ATOM 1423 C C . PHE A 1 184 ? -10.910 10.194 22.090 1.00 94.50 184 PHE A C 1
ATOM 1425 O O . PHE A 1 184 ? -10.420 11.193 21.570 1.00 94.50 184 PHE A O 1
ATOM 1432 N N . TRP A 1 185 ? -10.690 9.872 23.367 1.00 91.69 185 TRP A N 1
ATOM 1433 C CA . TRP A 1 185 ? -9.969 10.744 24.300 1.00 91.69 185 TRP A CA 1
ATOM 1434 C C . TRP A 1 185 ? -8.450 10.677 24.131 1.00 91.69 185 TRP A C 1
ATOM 1436 O O . TRP A 1 185 ? -7.772 11.687 24.290 1.00 91.69 185 TRP A O 1
ATOM 1446 N N . GLY A 1 186 ? -7.916 9.508 23.769 1.00 89.75 186 GLY A N 1
ATOM 1447 C CA . GLY A 1 186 ? -6.492 9.318 23.492 1.00 89.75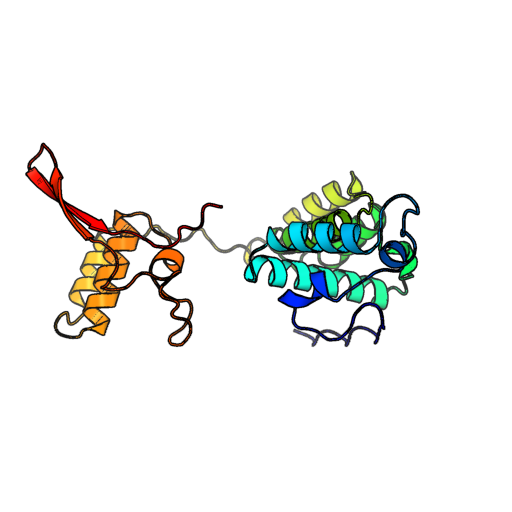 186 GLY A CA 1
ATOM 1448 C C . GLY A 1 186 ? -6.082 9.677 22.063 1.00 89.75 186 GLY A C 1
ATOM 1449 O O . GLY A 1 186 ? -4.900 9.593 21.736 1.00 89.75 186 GLY A O 1
ATOM 1450 N N . ILE A 1 187 ? -7.039 10.038 21.195 1.00 90.19 187 ILE A N 1
ATOM 1451 C CA . ILE A 1 187 ? -6.812 10.313 19.763 1.00 90.19 187 ILE A CA 1
ATOM 1452 C C . ILE A 1 187 ? -6.094 9.120 19.087 1.00 90.19 187 ILE A C 1
ATOM 1454 O O . ILE A 1 187 ? -5.307 9.257 18.148 1.00 90.19 187 ILE A O 1
ATOM 1458 N N . CYS A 1 188 ? -6.350 7.908 19.584 1.00 89.62 188 CYS A N 1
ATOM 1459 C CA . CYS A 1 188 ? -5.699 6.698 19.102 1.00 89.62 188 CYS A CA 1
ATOM 1460 C C . CYS A 1 188 ? -6.367 6.214 17.814 1.00 89.62 188 CYS A C 1
ATOM 1462 O O . CYS A 1 188 ? -7.580 6.342 17.612 1.00 89.62 188 CYS A O 1
ATOM 1464 N N . ARG A 1 189 ? -5.594 5.574 16.936 1.00 88.31 189 ARG A N 1
ATOM 1465 C CA . ARG A 1 189 ? -6.183 4.868 15.793 1.00 88.31 189 ARG A CA 1
ATOM 1466 C C . ARG A 1 189 ? -6.745 3.538 16.269 1.00 88.31 189 ARG A C 1
ATOM 1468 O O . ARG A 1 189 ? -6.107 2.836 17.040 1.00 88.31 189 ARG A O 1
ATOM 1475 N N . LEU A 1 190 ? -7.878 3.109 15.712 1.00 89.94 190 LEU A N 1
ATOM 1476 C CA . LEU A 1 190 ? -8.432 1.788 16.042 1.00 89.94 190 LEU A CA 1
ATOM 1477 C C . LEU A 1 190 ? -7.432 0.653 15.785 1.00 89.94 190 LEU A C 1
ATOM 1479 O O . LEU A 1 190 ? -7.317 -0.244 16.604 1.00 89.94 190 LEU A O 1
ATOM 1483 N N . GLY A 1 191 ? -6.636 0.733 14.715 1.00 87.69 191 GLY A N 1
ATOM 1484 C CA . GLY A 1 191 ? -5.600 -0.271 14.433 1.00 87.69 191 GLY A CA 1
ATOM 1485 C C . GLY A 1 191 ? -4.451 -0.336 15.450 1.00 87.69 191 GLY A C 1
ATOM 1486 O O . GLY A 1 191 ? -3.608 -1.213 15.325 1.00 87.69 191 GLY A O 1
ATOM 1487 N N . GLU A 1 192 ? -4.388 0.588 16.411 1.00 89.38 192 GLU A N 1
ATOM 1488 C CA . GLU A 1 192 ? -3.454 0.554 17.547 1.00 89.38 192 GLU A CA 1
ATOM 1489 C C . GLU A 1 192 ? -4.091 -0.137 18.770 1.00 89.38 192 GLU A C 1
ATOM 1491 O O . GLU A 1 192 ? -3.381 -0.651 19.629 1.00 89.38 192 GLU A O 1
ATOM 1496 N N . LEU A 1 193 ? -5.428 -0.174 18.843 1.00 90.88 193 LEU A N 1
ATOM 1497 C CA . LEU A 1 193 ? -6.188 -0.659 19.999 1.00 90.88 193 LEU A CA 1
ATOM 1498 C C . LEU A 1 193 ? -6.815 -2.037 19.788 1.00 90.88 193 LEU A C 1
ATOM 1500 O O . LEU A 1 193 ? -7.012 -2.765 20.757 1.00 90.88 193 LEU A O 1
ATOM 1504 N N . VAL A 1 194 ? -7.152 -2.391 18.544 1.00 90.75 194 VAL A N 1
ATOM 1505 C CA . VAL A 1 194 ? -7.826 -3.654 18.218 1.00 90.75 194 VAL A CA 1
ATOM 1506 C C . VAL A 1 194 ? -7.010 -4.499 17.240 1.00 90.75 194 VAL A C 1
ATOM 1508 O O . VAL A 1 194 ? -6.386 -3.947 16.326 1.00 90.75 194 VAL A O 1
ATOM 1511 N N . PRO A 1 195 ? -7.016 -5.838 17.393 1.00 89.94 195 PRO A N 1
ATOM 1512 C CA . PRO A 1 195 ? -6.428 -6.725 16.399 1.00 89.94 195 PRO A CA 1
ATOM 1513 C C . PRO A 1 195 ? -7.198 -6.626 15.068 1.00 89.94 195 PRO A C 1
ATOM 1515 O O . PRO A 1 195 ? -8.383 -6.285 15.054 1.00 89.94 195 PRO A O 1
ATOM 1518 N N . PRO A 1 196 ? -6.556 -6.934 13.927 1.00 86.31 196 PRO A N 1
ATOM 1519 C CA . PRO A 1 196 ? -7.186 -6.799 12.612 1.00 86.31 196 PRO A CA 1
ATOM 1520 C C . PRO A 1 196 ? -8.274 -7.852 12.345 1.00 86.31 196 PRO A C 1
ATOM 1522 O O . PRO A 1 196 ? -9.111 -7.650 11.468 1.00 86.31 196 PRO A O 1
ATOM 1525 N N . SER A 1 197 ? -8.254 -8.968 13.074 1.00 88.38 197 SER A N 1
ATOM 1526 C CA . SER A 1 197 ? -9.289 -10.001 13.081 1.00 88.38 197 SER A CA 1
ATOM 1527 C C . SER A 1 197 ? -9.223 -10.801 14.384 1.00 88.38 197 SER A C 1
ATOM 1529 O O . SER A 1 197 ? -8.236 -10.718 15.119 1.00 88.38 197 SER A O 1
ATOM 1531 N N . GLU A 1 198 ? -10.262 -11.591 14.652 1.00 86.56 198 GLU A N 1
ATOM 1532 C CA . GLU A 1 198 ? -10.402 -12.429 15.852 1.00 86.56 198 GLU A CA 1
ATOM 1533 C C . GLU A 1 198 ? -9.176 -13.324 16.105 1.00 86.56 198 GLU A C 1
ATOM 1535 O O . GLU A 1 198 ? -8.652 -13.370 17.214 1.00 86.56 198 GLU A O 1
ATOM 1540 N N . ASN A 1 199 ? -8.635 -13.934 15.047 1.00 89.50 199 ASN A N 1
ATOM 1541 C CA . ASN A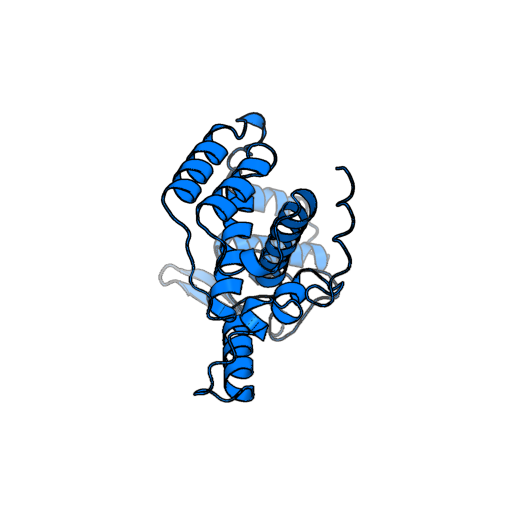 1 199 ? -7.515 -14.878 15.132 1.00 89.50 199 ASN A CA 1
ATOM 1542 C C . ASN A 1 199 ? -6.138 -14.247 14.869 1.00 89.50 199 ASN A C 1
ATOM 1544 O O . ASN A 1 199 ? -5.152 -14.959 14.700 1.00 89.50 199 ASN A O 1
ATOM 1548 N N . ALA A 1 200 ? -6.046 -12.916 14.802 1.00 89.38 200 ALA A N 1
ATOM 1549 C CA . ALA A 1 200 ? -4.801 -12.209 14.495 1.00 89.38 200 ALA A CA 1
ATOM 1550 C C . ALA A 1 200 ? -4.187 -11.513 15.719 1.00 89.38 200 ALA A C 1
ATOM 1552 O O . ALA A 1 200 ? -3.404 -10.574 15.571 1.00 89.38 200 ALA A O 1
ATOM 1553 N N . PHE A 1 201 ? -4.542 -11.926 16.937 1.00 90.31 201 PHE A N 1
ATOM 1554 C CA . PHE A 1 201 ? -3.962 -11.357 18.149 1.00 90.31 201 PHE A CA 1
ATOM 1555 C C . PHE A 1 201 ? -2.474 -11.731 18.294 1.00 90.31 201 PHE A C 1
ATOM 1557 O O . PHE A 1 201 ? -2.088 -12.884 18.130 1.00 90.31 201 PHE A O 1
ATOM 1564 N N . ILE A 1 202 ? -1.626 -10.747 18.611 1.00 88.69 202 ILE A N 1
ATOM 1565 C CA . ILE A 1 202 ? -0.182 -10.918 18.791 1.00 88.69 202 ILE A CA 1
ATOM 1566 C C . ILE A 1 202 ? 0.198 -10.113 20.039 1.00 88.69 202 ILE A C 1
ATOM 1568 O O . ILE A 1 202 ? 0.138 -8.881 19.977 1.00 88.69 202 ILE A O 1
ATOM 1572 N N . PRO A 1 203 ? 0.610 -10.758 21.149 1.00 88.56 203 PRO A N 1
ATOM 1573 C CA . PRO A 1 203 ? 0.875 -10.074 22.418 1.00 88.56 203 PRO A CA 1
ATOM 1574 C C . PRO A 1 203 ? 1.870 -8.909 22.323 1.00 88.56 203 PRO A C 1
ATOM 1576 O O . PRO A 1 203 ? 1.711 -7.900 22.997 1.00 88.56 203 PRO A O 1
ATOM 1579 N N . SER A 1 204 ? 2.877 -9.015 21.451 1.00 86.88 204 SER A N 1
ATOM 1580 C CA . SER A 1 204 ? 3.888 -7.968 21.256 1.00 86.88 204 SER A CA 1
ATOM 1581 C C . SER A 1 204 ? 3.421 -6.786 20.400 1.00 86.88 204 SER A C 1
ATOM 1583 O O . SER A 1 204 ? 4.132 -5.790 20.307 1.00 86.88 204 SER A O 1
ATOM 1585 N N . LYS A 1 205 ? 2.258 -6.879 19.743 1.00 85.31 205 LYS A N 1
ATOM 1586 C CA . LYS A 1 205 ? 1.750 -5.847 18.821 1.00 85.31 205 LYS A CA 1
ATOM 1587 C C . LYS A 1 205 ? 0.398 -5.273 19.229 1.00 85.31 205 LYS A C 1
ATOM 1589 O O . LYS A 1 205 ? 0.086 -4.165 18.806 1.00 85.31 205 LYS A O 1
ATOM 1594 N N . HIS A 1 206 ? -0.403 -6.010 19.993 1.00 90.06 206 HIS A N 1
ATOM 1595 C CA . HIS A 1 206 ? -1.791 -5.659 20.279 1.00 90.06 206 HIS A CA 1
ATOM 1596 C C . HIS A 1 206 ? -2.022 -5.447 21.772 1.00 90.06 206 HIS A C 1
ATOM 1598 O O . HIS A 1 206 ? -1.483 -6.169 22.611 1.00 90.06 206 HIS A O 1
ATOM 1604 N N . VAL A 1 207 ? -2.851 -4.451 22.086 1.00 88.81 207 VAL A N 1
ATOM 1605 C CA . VAL A 1 207 ? -3.246 -4.129 23.458 1.00 88.81 207 VAL A CA 1
ATOM 1606 C C . VAL A 1 207 ? -3.997 -5.310 24.074 1.00 88.81 207 VAL A C 1
ATOM 1608 O O . VAL A 1 207 ? -4.832 -5.944 23.431 1.00 88.81 207 VAL A O 1
ATOM 1611 N N . SER A 1 208 ? -3.700 -5.603 25.337 1.00 87.44 208 SER A N 1
ATOM 1612 C CA . SER A 1 208 ? -4.383 -6.622 26.131 1.00 87.44 208 SER A CA 1
ATOM 1613 C C . SER A 1 208 ? -4.515 -6.177 27.582 1.00 87.44 208 SER A C 1
ATOM 1615 O O . SER A 1 208 ? -3.934 -5.175 27.992 1.00 87.44 208 SER A O 1
ATOM 1617 N N . ARG A 1 209 ? -5.226 -6.965 28.393 1.00 83.19 209 ARG A N 1
ATOM 1618 C CA . ARG A 1 209 ? -5.343 -6.728 29.842 1.00 83.19 209 ARG A CA 1
ATOM 1619 C C . ARG A 1 209 ? -3.999 -6.770 30.579 1.00 83.19 209 ARG A C 1
ATOM 1621 O O . ARG A 1 209 ? -3.912 -6.242 31.679 1.00 83.19 209 ARG A O 1
ATOM 1628 N N . ALA A 1 210 ? -2.977 -7.395 29.990 1.00 85.12 210 ALA A N 1
ATOM 1629 C CA . ALA A 1 210 ? -1.627 -7.444 30.548 1.00 85.12 210 ALA A CA 1
ATOM 1630 C C . ALA A 1 210 ? -0.812 -6.169 30.264 1.00 85.12 210 ALA A C 1
ATOM 1632 O O . ALA A 1 210 ? 0.272 -6.002 30.820 1.00 85.12 210 ALA A O 1
ATOM 1633 N N . CYS A 1 211 ? -1.298 -5.270 29.400 1.00 85.44 211 CYS A N 1
ATOM 1634 C CA . CYS A 1 211 ? -0.640 -3.992 29.162 1.00 85.44 211 CYS A CA 1
ATOM 1635 C C . CYS A 1 211 ? -0.687 -3.131 30.430 1.00 85.44 211 CYS A C 1
ATOM 1637 O O . CYS A 1 211 ? -1.705 -3.066 31.122 1.00 85.44 211 CYS A O 1
ATOM 1639 N N . GLY A 1 212 ? 0.424 -2.453 30.725 1.00 85.38 212 GLY A N 1
ATOM 1640 C CA . GLY A 1 212 ? 0.509 -1.571 31.884 1.00 85.38 212 GLY A CA 1
ATOM 1641 C C . GLY A 1 212 ? -0.539 -0.464 31.802 1.00 85.38 212 GLY A C 1
ATOM 1642 O O . GLY A 1 212 ? -0.645 0.203 30.772 1.00 85.38 212 GLY A O 1
ATOM 1643 N N . HIS A 1 213 ? -1.285 -0.270 32.887 1.00 87.38 213 HIS A N 1
ATOM 1644 C CA . HIS A 1 213 ? -2.220 0.834 33.060 1.00 87.38 213 HIS A CA 1
ATOM 1645 C C . HIS A 1 213 ? -1.958 1.541 34.392 1.00 87.38 213 HIS A C 1
ATOM 1647 O O . HIS A 1 213 ? -1.422 0.938 35.325 1.00 87.38 213 HIS A O 1
ATOM 1653 N N . LYS A 1 214 ? -2.274 2.833 34.458 1.00 88.69 214 LYS A N 1
ATOM 1654 C CA . LYS A 1 214 ? -2.093 3.680 35.636 1.00 88.69 214 LYS A CA 1
ATOM 1655 C C . LYS A 1 214 ? -3.230 4.690 35.731 1.00 88.69 214 LYS A C 1
ATOM 1657 O O . LYS A 1 214 ? -3.384 5.511 34.826 1.00 88.69 214 LYS A O 1
ATOM 1662 N N . SER A 1 215 ? -3.907 4.688 36.870 1.00 90.62 215 SER A N 1
ATOM 1663 C CA . SER A 1 215 ? -4.826 5.745 37.276 1.00 90.62 215 SER A CA 1
ATOM 1664 C C . SER A 1 215 ? -4.040 6.884 37.919 1.00 90.62 215 SER A C 1
ATOM 1666 O O . SER A 1 215 ? -3.120 6.653 38.708 1.00 90.62 215 SER A O 1
ATOM 1668 N N . SER A 1 216 ? -4.380 8.123 37.592 1.00 91.38 216 SER A N 1
ATOM 1669 C CA . SER A 1 216 ? -3.769 9.303 38.199 1.00 91.38 216 SER A CA 1
ATOM 1670 C C . SER A 1 216 ? -4.747 10.477 38.189 1.00 91.38 216 SER A C 1
ATOM 1672 O O . SER A 1 216 ? -5.840 10.400 37.627 1.00 91.38 216 SER A O 1
ATOM 1674 N N . THR A 1 217 ? -4.359 11.572 38.831 1.00 93.50 217 THR A N 1
ATOM 1675 C CA . THR A 1 217 ? -5.185 12.767 38.978 1.00 93.50 217 THR A CA 1
ATOM 1676 C C . THR A 1 217 ? -4.391 13.971 38.504 1.00 93.50 217 THR A C 1
ATOM 1678 O O . THR A 1 217 ? -3.209 14.120 38.809 1.00 93.50 217 THR A O 1
ATOM 1681 N N . THR A 1 218 ? -5.028 14.825 37.715 1.00 89.06 218 THR A N 1
ATOM 1682 C CA . THR A 1 218 ? -4.462 16.115 37.313 1.00 89.06 218 THR A CA 1
ATOM 1683 C C . THR A 1 218 ? -4.373 17.060 38.513 1.00 89.06 218 THR A C 1
ATOM 1685 O O . THR A 1 218 ? -5.090 16.895 39.500 1.00 89.06 218 THR A O 1
ATOM 1688 N N . ASN A 1 219 ? -3.558 18.112 38.404 1.00 89.00 219 ASN A N 1
ATOM 1689 C CA . ASN A 1 219 ? -3.441 19.145 39.445 1.00 89.00 219 ASN A CA 1
ATOM 1690 C C . ASN A 1 219 ? -4.784 19.825 39.776 1.00 89.00 219 ASN A C 1
ATOM 1692 O O . ASN A 1 219 ? -4.958 20.336 40.876 1.00 89.00 219 ASN A O 1
ATOM 1696 N N . ASN A 1 220 ? -5.741 19.790 38.843 1.00 91.06 220 ASN A N 1
ATOM 1697 C CA . ASN A 1 220 ? -7.079 20.360 39.004 1.00 91.06 220 ASN A CA 1
ATOM 1698 C C . ASN A 1 220 ? -8.107 19.339 39.535 1.00 91.06 220 ASN A C 1
ATOM 1700 O O . ASN A 1 220 ? -9.306 19.599 39.486 1.00 91.06 220 ASN A O 1
ATOM 1704 N N . GLY A 1 221 ? -7.673 18.156 39.986 1.00 88.62 221 GLY A N 1
ATOM 1705 C CA . GLY A 1 221 ? -8.546 17.129 40.568 1.00 88.62 221 GLY A CA 1
ATOM 1706 C C . GLY A 1 221 ? -9.257 16.216 39.559 1.00 88.62 221 GLY A C 1
ATOM 1707 O O . GLY A 1 221 ? -9.967 15.300 39.964 1.00 88.62 221 GLY A O 1
ATOM 1708 N N . GLY A 1 222 ? -9.065 16.413 38.251 1.00 88.25 222 GLY A N 1
ATOM 1709 C CA . GLY A 1 222 ? -9.625 15.525 37.227 1.00 88.25 222 GLY A CA 1
ATOM 1710 C C . GLY A 1 222 ? -8.883 14.189 37.174 1.00 88.25 222 GLY A C 1
ATOM 1711 O O . GLY A 1 222 ? -7.665 14.188 36.991 1.00 88.25 222 GLY A O 1
ATOM 1712 N N . ALA A 1 223 ? -9.601 13.074 37.317 1.00 90.56 223 ALA A N 1
ATOM 1713 C CA . ALA A 1 223 ? -9.042 11.728 37.196 1.00 90.56 223 ALA A CA 1
ATOM 1714 C C . ALA A 1 223 ? -8.775 11.363 35.726 1.00 90.56 223 ALA A C 1
ATOM 1716 O O . ALA A 1 223 ? -9.565 11.702 34.842 1.00 90.56 223 ALA A O 1
ATOM 1717 N N . TYR A 1 224 ? -7.677 10.657 35.466 1.00 87.94 224 TYR A N 1
ATOM 1718 C CA . TYR A 1 224 ? -7.341 10.130 34.147 1.00 87.94 224 TYR A CA 1
ATOM 1719 C C . TYR A 1 224 ? -6.678 8.755 34.242 1.00 87.94 224 TYR A C 1
ATOM 1721 O O . TYR A 1 224 ? -6.081 8.388 35.253 1.00 87.94 224 TYR A O 1
ATOM 1729 N N . GLU A 1 225 ? -6.770 8.009 33.146 1.00 88.00 225 GLU A N 1
ATOM 1730 C CA . GLU A 1 225 ? -6.165 6.692 32.985 1.00 88.00 225 GLU A CA 1
ATOM 1731 C C . GLU A 1 225 ? -5.117 6.751 31.877 1.00 88.00 225 GLU A C 1
ATOM 1733 O O . GLU A 1 225 ? -5.353 7.310 30.805 1.00 88.00 225 GLU A O 1
ATOM 1738 N N . THR A 1 226 ? -3.957 6.153 32.121 1.00 87.06 226 THR A N 1
ATOM 1739 C CA . THR A 1 226 ? -2.908 5.953 31.116 1.00 87.06 226 THR A CA 1
ATOM 1740 C C . THR A 1 226 ? -2.736 4.465 30.884 1.00 87.06 226 THR A C 1
ATOM 1742 O O . THR A 1 226 ? -2.640 3.712 31.844 1.00 87.06 226 THR A O 1
ATOM 1745 N N . PHE A 1 227 ? -2.635 4.026 29.634 1.00 85.62 227 PHE A N 1
ATOM 1746 C CA . PHE A 1 227 ? -2.330 2.636 29.295 1.00 85.62 227 PHE A CA 1
ATOM 1747 C C . PHE A 1 227 ? -1.264 2.585 28.198 1.00 85.62 227 PHE A C 1
ATOM 1749 O O . PHE A 1 227 ? -1.163 3.481 27.358 1.00 85.62 227 PHE A O 1
ATOM 1756 N N . VAL A 1 228 ? -0.437 1.543 28.225 1.00 87.56 228 VAL A N 1
ATOM 1757 C CA . VAL A 1 228 ? 0.670 1.370 27.281 1.00 87.56 228 VAL A CA 1
ATOM 1758 C C . VAL A 1 228 ? 0.181 0.639 26.037 1.00 87.56 228 VAL A C 1
ATOM 1760 O O . VAL A 1 228 ? -0.271 -0.504 26.114 1.00 87.56 228 VAL A O 1
ATOM 1763 N N . VAL A 1 229 ? 0.322 1.280 24.878 1.00 87.50 229 VAL A N 1
ATOM 1764 C CA . VAL A 1 229 ? 0.096 0.650 23.573 1.00 87.50 229 VAL A CA 1
ATOM 1765 C C . VAL A 1 229 ? 1.405 0.007 23.101 1.00 87.50 229 VAL A C 1
ATOM 1767 O O . VAL A 1 229 ? 2.384 0.732 22.932 1.00 87.50 229 VAL A O 1
ATOM 1770 N N . PRO A 1 230 ? 1.453 -1.319 22.849 1.00 85.19 230 PRO A N 1
ATOM 1771 C CA . PRO A 1 230 ? 2.690 -2.004 22.455 1.00 85.19 230 PRO A CA 1
ATOM 1772 C C . PRO A 1 230 ? 3.305 -1.488 21.153 1.00 85.19 230 PRO A C 1
ATOM 1774 O O . PRO A 1 230 ? 4.517 -1.553 20.964 1.00 85.19 230 PRO A O 1
ATOM 1777 N N . ARG A 1 231 ? 2.468 -0.994 20.236 1.00 81.81 231 ARG A N 1
ATOM 1778 C CA . ARG A 1 231 ? 2.908 -0.469 18.949 1.00 81.81 231 ARG A CA 1
ATOM 1779 C C . ARG A 1 231 ? 2.007 0.663 18.480 1.00 81.81 231 ARG A C 1
ATOM 1781 O O . ARG A 1 231 ? 0.822 0.461 18.231 1.00 81.81 231 ARG A O 1
ATOM 1788 N N . THR A 1 232 ? 2.589 1.835 18.279 1.00 77.12 232 THR A N 1
ATOM 1789 C CA . THR A 1 232 ? 1.953 2.939 17.558 1.00 77.12 232 THR A CA 1
ATOM 1790 C C . THR A 1 232 ? 2.413 2.924 16.102 1.00 77.12 232 THR A C 1
ATOM 1792 O O . THR A 1 232 ? 3.422 2.312 15.751 1.00 77.12 232 THR A O 1
ATOM 1795 N N . LYS A 1 233 ? 1.660 3.565 15.202 1.00 62.75 233 LYS A N 1
ATOM 1796 C CA . LYS A 1 233 ? 2.004 3.595 13.768 1.00 62.75 233 LYS A CA 1
ATOM 1797 C C . LYS A 1 233 ? 3.266 4.429 13.441 1.00 62.75 233 LYS A C 1
ATOM 1799 O O . LYS A 1 233 ? 3.625 4.560 12.275 1.00 62.75 233 LYS A O 1
ATOM 1804 N N . THR A 1 234 ? 3.930 5.015 14.428 1.00 44.44 234 THR A N 1
ATOM 1805 C CA . THR A 1 234 ? 5.172 5.772 14.239 1.00 44.44 234 THR A CA 1
ATOM 1806 C C . THR A 1 234 ? 6.375 4.833 14.199 1.00 44.44 234 THR A C 1
ATOM 1808 O O . THR A 1 234 ? 6.716 4.269 15.231 1.00 44.44 234 THR A O 1
ATOM 1811 N N . SER A 1 235 ? 6.926 4.710 12.983 1.00 37.47 235 SER A N 1
ATOM 1812 C CA . SER A 1 235 ? 8.257 4.231 12.563 1.00 37.47 235 SER A CA 1
ATOM 1813 C C . SER A 1 235 ? 8.872 3.061 13.326 1.00 37.47 235 SER A C 1
ATOM 1815 O O . SER A 1 235 ? 9.416 3.286 14.425 1.00 37.47 235 SER A O 1
#

Secondary structure (DSSP, 8-state):
-PPPPPPPP-TTS-S--GGGHHHH---HHHHH---TTS-HHHHHHHHHHHHHTS-HHHHHHHHHHHHHHHHHHHHTT--GGGSTTPPHHHHHHHHHHTBTTB-HHHHHHHHHHHHHHHHHTTPPP---HHHHHHHHHHHHHS-GGGSPPPPPPP-HHHHHHHHHTS-TTSHHHHHHHHHHHHHHHTT--HHHHS-SSTT---TTTS--TTS-EEEEE-TTS-EEEEE--S--S--

Foldseek 3Di:
DPPQDPQDDDCQQDDDQLLCRLPRHDAPLLVVVPDVVDDPVVLNVLLVVLSVVDDSVLSNLLSVLVVLLSSVCVVVVNDRNQVFVPALVSLLVSLLVCQQVDALVSSVSSLVSSVSSNVSSVTDHHNDDSNVVSSVVSNVNNDPVVDDPDDDDDDVVNLVVLVVPADCVDPVSVLVSVLVCCCVVVVADSVQADAPDPPRDDPQQYDDPPWDKDWDADPVGHIDMDTDRNDGPDD

InterPro domains:
  IPR010998 Integrase/recombinase, N-terminal [G3DSA:1.10.150.130] (46-142)
  IPR052925 Phage Integrase-like Recombinase [PTHR34605] (40-206)

pLDDT: mean 89.56, std 11.14, range [32.62, 98.25]